Protein AF-A0A1C5D4M7-F1 (afdb_monomer_lite)

Foldseek 3Di:
DFAEFELLQLCVVLVQWDWDADPLATATDPPPGQWAWQFEWQKIFIAGPDPVCVVSSCVSCVPRAFFPDWDACVNCVVVVNPDPPGHRIMTGGPPQYTYALDNDPDPSRHDPCLLAPDVPRRSYDDPLNVDFAPVDPCLVVLQVVQVVCVVVVHDHDNRGRDPDSRVDDDGDDDDDPDPVRDDDDDDPDPCLDDDDDDPVCVVVSVCVVVVND

Radius of gyration: 21.23 Å; chains: 1; bounding box: 59×31×52 Å

Sequence (213 aa):
MNRPVDINRALRRAGLLEVHTQDGMEYLDPMASRAFAVADHQLAHIYVRRPEDLEATRDALADLPGIEQLLDDEGKKEHHLDHPRSGELVAVAEKDAWFTYYYWLDDARAPDFAQLVEIHRKPGYDPVELFMDPEDPYVRVKAVSAVARKKLGMRYRMAVVPLDPSPIRGSHGRLPESDDEGPLILCSTPHAFTDRVRATEVKSLLLQLAGLH

pLDDT: mean 94.78, std 4.13, range [64.5, 98.81]

Secondary structure (DSSP, 8-state):
--EEE-HHHHHHHTT-S-EEEETTEEEE-TTT-SEEEEEETTEEEEEESSGGGHHHHHHHHHT-TTEEEEE-HHHHHHTT---TTS-SEEEEE-TTEEE-----SSGGG--GGGGS--TTTSSB--GGGGS--TT-TTHHHHHHHHHHHHHTT-------S-S--TT------SPPSSGGGS-----SSTTS-SSPPPGGGHHHHHHHHTT--

Structure (mmCIF, N/CA/C/O backbone):
data_AF-A0A1C5D4M7-F1
#
_entry.id   AF-A0A1C5D4M7-F1
#
loop_
_atom_site.group_PDB
_atom_site.id
_atom_site.type_symbol
_atom_site.label_atom_id
_atom_site.label_alt_id
_atom_site.label_comp_id
_atom_site.label_asym_id
_atom_site.label_entity_id
_atom_site.label_seq_id
_atom_site.pdbx_PDB_ins_code
_atom_site.Cartn_x
_atom_site.Cartn_y
_atom_site.Cartn_z
_atom_site.occupancy
_atom_site.B_iso_or_equiv
_atom_site.auth_seq_id
_atom_site.auth_comp_id
_atom_site.auth_asym_id
_atom_site.auth_atom_id
_atom_site.pdbx_PDB_model_num
ATOM 1 N N . MET A 1 1 ? 0.819 -15.077 -6.558 1.00 71.69 1 MET A N 1
ATOM 2 C CA . MET A 1 1 ? 0.619 -13.879 -5.730 1.00 71.69 1 MET A CA 1
ATOM 3 C C . MET A 1 1 ? -0.869 -13.641 -5.545 1.00 71.69 1 MET A C 1
ATOM 5 O O . MET A 1 1 ? -1.556 -13.381 -6.526 1.00 71.69 1 MET A O 1
ATOM 9 N N . ASN A 1 2 ? -1.382 -13.876 -4.342 1.00 83.62 2 ASN A N 1
ATOM 10 C CA . ASN A 1 2 ? -2.826 -13.935 -4.060 1.00 83.62 2 ASN A CA 1
ATOM 11 C C . ASN A 1 2 ? -3.163 -13.717 -2.573 1.00 83.62 2 ASN A C 1
ATOM 13 O O . ASN A 1 2 ? -4.278 -14.031 -2.164 1.00 83.62 2 ASN A O 1
ATOM 17 N N . ARG A 1 3 ? -2.216 -13.224 -1.762 1.00 94.19 3 ARG A N 1
ATOM 18 C CA . ARG A 1 3 ? -2.401 -13.007 -0.322 1.00 94.19 3 ARG A CA 1
ATOM 19 C C . ARG A 1 3 ? -2.461 -11.504 -0.011 1.00 94.19 3 ARG A C 1
ATOM 21 O O . ARG A 1 3 ? -1.411 -10.891 0.163 1.00 94.19 3 ARG A O 1
ATOM 28 N N . PRO A 1 4 ? -3.654 -10.886 0.000 1.00 96.00 4 PRO A N 1
ATOM 29 C CA . PRO A 1 4 ? -3.813 -9.517 0.481 1.00 96.00 4 PRO A CA 1
ATOM 30 C C . PRO A 1 4 ? -3.594 -9.462 2.001 1.00 96.00 4 PRO A C 1
ATOM 32 O O . PRO A 1 4 ? -4.026 -10.357 2.730 1.00 96.00 4 PRO A O 1
ATOM 35 N N . VAL A 1 5 ? -2.929 -8.412 2.471 1.00 97.44 5 VAL A N 1
ATOM 36 C CA . VAL A 1 5 ? -2.585 -8.183 3.877 1.00 97.44 5 VAL A CA 1
ATOM 37 C C . VAL A 1 5 ? -3.063 -6.790 4.281 1.00 97.44 5 VAL A C 1
ATOM 39 O O . VAL A 1 5 ? -2.646 -5.779 3.719 1.00 97.44 5 VAL A O 1
ATOM 42 N N . ASP A 1 6 ? -3.938 -6.729 5.280 1.00 97.38 6 ASP A N 1
ATOM 43 C CA . ASP A 1 6 ? -4.591 -5.487 5.697 1.00 97.38 6 ASP A CA 1
ATOM 44 C C . ASP A 1 6 ? -3.845 -4.827 6.878 1.00 97.38 6 ASP A C 1
ATOM 46 O O . ASP A 1 6 ? -4.300 -4.900 8.026 1.00 97.38 6 ASP A O 1
ATOM 50 N N . ILE A 1 7 ? -2.707 -4.164 6.619 1.00 98.56 7 ILE A N 1
ATOM 51 C CA . ILE A 1 7 ? -1.897 -3.502 7.671 1.00 98.56 7 ILE A CA 1
ATOM 52 C C . ILE A 1 7 ? -2.748 -2.518 8.480 1.00 98.56 7 ILE A C 1
ATOM 54 O O . ILE A 1 7 ? -2.764 -2.551 9.710 1.00 98.56 7 ILE A O 1
ATOM 58 N N . ASN A 1 8 ? -3.511 -1.665 7.797 1.00 98.62 8 ASN A N 1
ATOM 59 C CA . ASN A 1 8 ? -4.340 -0.666 8.461 1.00 98.62 8 ASN A CA 1
ATOM 60 C C . ASN A 1 8 ? -5.459 -1.291 9.311 1.00 98.62 8 ASN A C 1
ATOM 62 O O . ASN A 1 8 ? -5.778 -0.763 10.376 1.00 98.62 8 ASN A O 1
ATOM 66 N N . ARG A 1 9 ? -6.025 -2.443 8.918 1.00 98.50 9 ARG A N 1
ATOM 67 C CA . ARG A 1 9 ? -6.977 -3.171 9.778 1.00 98.50 9 ARG A CA 1
ATOM 68 C C . ARG A 1 9 ? -6.292 -3.762 11.010 1.00 98.50 9 ARG A C 1
ATOM 70 O O . ARG A 1 9 ? -6.910 -3.771 12.073 1.00 98.50 9 ARG A O 1
ATOM 77 N N . ALA A 1 10 ? -5.049 -4.237 10.901 1.00 98.69 10 ALA A N 1
ATOM 78 C CA . ALA A 1 10 ? -4.275 -4.712 12.052 1.00 98.69 10 ALA A CA 1
ATOM 79 C C . ALA A 1 10 ? -4.003 -3.572 13.050 1.00 98.69 10 ALA A C 1
ATOM 81 O O . ALA A 1 10 ? -4.387 -3.677 14.216 1.00 98.69 10 ALA A O 1
ATOM 82 N N . LEU A 1 11 ? -3.484 -2.436 12.570 1.00 98.81 11 LEU A N 1
ATOM 83 C CA . LEU A 1 11 ? -3.266 -1.230 13.384 1.00 98.81 11 LEU A CA 1
ATOM 84 C C . LEU A 1 11 ? -4.561 -0.727 14.029 1.00 98.81 11 LEU A C 1
ATOM 86 O O . LEU A 1 11 ? -4.575 -0.307 15.187 1.00 98.81 11 LEU A O 1
ATOM 90 N N . ARG A 1 12 ? -5.680 -0.810 13.307 1.00 98.50 12 ARG A N 1
ATOM 91 C CA . ARG A 1 12 ? -6.986 -0.432 13.841 1.00 98.50 12 ARG A CA 1
ATOM 92 C C . ARG A 1 12 ? -7.465 -1.363 14.949 1.00 98.50 12 ARG A C 1
ATOM 94 O O . ARG A 1 12 ? -7.949 -0.886 15.971 1.00 98.50 12 ARG A O 1
ATOM 101 N N . ARG A 1 13 ? -7.330 -2.681 14.778 1.00 98.56 13 ARG A N 1
ATOM 102 C CA . ARG A 1 13 ? -7.678 -3.659 15.827 1.00 98.56 13 ARG A CA 1
ATOM 103 C C . ARG A 1 13 ? -6.823 -3.473 17.084 1.00 98.56 13 ARG A C 1
ATOM 105 O O . ARG A 1 13 ? -7.325 -3.707 18.177 1.00 98.56 13 ARG A O 1
ATOM 112 N N . ALA A 1 14 ? -5.587 -3.000 16.933 1.00 98.31 14 ALA A N 1
ATOM 113 C CA . ALA A 1 14 ? -4.696 -2.642 18.037 1.00 98.31 14 ALA A CA 1
ATOM 114 C C . ALA A 1 14 ? -4.997 -1.267 18.680 1.00 98.31 14 ALA A C 1
ATOM 116 O O . ALA A 1 14 ? -4.329 -0.879 19.636 1.00 98.31 14 ALA A O 1
ATOM 117 N N . GLY A 1 15 ? -5.980 -0.506 18.176 1.00 98.38 15 GLY A N 1
ATOM 118 C CA . GLY A 1 15 ? -6.307 0.831 18.690 1.00 98.38 15 GLY A CA 1
ATOM 119 C C . GLY A 1 15 ? -5.229 1.884 18.398 1.00 98.38 15 GLY A C 1
ATOM 120 O O . GLY A 1 15 ? -5.017 2.803 19.194 1.00 98.38 15 GLY A O 1
ATOM 121 N N . LEU A 1 16 ? -4.481 1.714 17.304 1.00 98.75 16 LEU A N 1
ATOM 122 C CA . LEU A 1 16 ? -3.467 2.666 16.838 1.00 98.75 16 LEU A CA 1
ATOM 123 C C . LEU A 1 16 ? -3.989 3.544 15.697 1.00 98.75 16 LEU A C 1
ATOM 125 O O . LEU A 1 16 ? -3.636 4.721 15.632 1.00 98.75 16 LEU A O 1
ATOM 129 N N . LEU A 1 17 ? -4.831 2.985 14.825 1.00 98.75 17 LEU A N 1
ATOM 130 C CA . LEU A 1 17 ? -5.468 3.705 13.724 1.00 98.75 17 LEU A CA 1
ATOM 131 C C . LEU A 1 17 ? -6.881 4.130 14.114 1.00 98.75 17 LEU A C 1
ATOM 133 O O . LEU A 1 17 ? -7.694 3.302 14.528 1.00 98.75 17 LEU A O 1
ATOM 137 N N . GLU A 1 18 ? -7.181 5.405 13.892 1.00 98.50 18 GLU A N 1
ATOM 138 C CA . GLU A 1 18 ? -8.479 6.010 14.168 1.00 98.50 18 GLU A CA 1
ATOM 139 C C . GLU A 1 18 ? -9.272 6.281 12.889 1.00 98.50 18 GLU A C 1
ATOM 141 O O . GLU A 1 18 ? -8.733 6.652 11.841 1.00 98.50 18 GLU A O 1
ATOM 146 N N . VAL A 1 19 ? -10.589 6.123 12.996 1.00 98.25 19 VAL A N 1
ATOM 147 C CA . VAL A 1 19 ? -11.540 6.493 11.946 1.00 98.25 19 VAL A CA 1
ATOM 148 C C . VAL A 1 19 ? -12.650 7.342 12.545 1.00 98.25 19 VAL A C 1
ATOM 150 O O . VAL A 1 19 ? -13.115 7.080 13.654 1.00 98.25 19 VAL A O 1
ATOM 153 N N . HIS A 1 20 ? -13.144 8.314 11.788 1.00 97.06 20 HIS A N 1
ATOM 154 C CA . HIS A 1 20 ? -14.405 8.975 12.108 1.00 97.06 20 HIS A CA 1
ATOM 155 C C . HIS A 1 20 ? -15.528 8.395 11.247 1.00 97.06 20 HIS A C 1
ATOM 157 O O . HIS A 1 20 ? -15.297 7.877 10.156 1.00 97.06 20 HIS A O 1
ATOM 163 N N . THR A 1 21 ? -16.760 8.447 11.755 1.00 97.56 21 THR A N 1
ATOM 164 C CA . THR A 1 21 ? -17.933 7.930 11.039 1.00 97.56 21 THR A CA 1
ATOM 165 C C . THR A 1 21 ? -18.781 9.075 10.507 1.00 97.56 21 THR A C 1
ATOM 167 O O . THR A 1 21 ? -19.163 9.967 11.264 1.00 97.56 21 THR A O 1
ATOM 170 N N . GLN A 1 22 ? -19.120 9.020 9.223 1.00 96.50 22 GLN A N 1
ATOM 171 C CA . GLN A 1 22 ? -20.028 9.957 8.572 1.00 96.50 22 GLN A CA 1
ATOM 172 C C . GLN A 1 22 ? -20.991 9.181 7.673 1.00 96.50 22 GLN A C 1
ATOM 174 O O . GLN A 1 22 ? -20.560 8.428 6.809 1.00 96.50 22 GLN A O 1
ATOM 179 N N . ASP A 1 23 ? -22.297 9.368 7.887 1.00 95.56 23 ASP A N 1
ATOM 180 C CA . ASP A 1 23 ? -23.355 8.677 7.128 1.00 95.56 23 ASP A CA 1
ATOM 181 C C . ASP A 1 23 ? -23.175 7.141 7.095 1.00 95.56 23 ASP A C 1
ATOM 183 O O . ASP A 1 23 ? -23.311 6.486 6.069 1.00 95.56 23 ASP A O 1
ATOM 187 N N . GLY A 1 24 ? -22.774 6.564 8.235 1.00 96.19 24 GLY A N 1
ATOM 188 C CA . GLY A 1 24 ? -22.499 5.127 8.386 1.00 96.19 24 GLY A CA 1
ATOM 189 C C . GLY A 1 24 ? -21.143 4.655 7.842 1.00 96.19 24 GLY A C 1
ATOM 190 O O . GLY A 1 24 ? -20.665 3.600 8.264 1.00 96.19 24 GLY A O 1
ATOM 191 N N . MET A 1 25 ? -20.489 5.448 6.991 1.00 97.88 25 MET A N 1
ATOM 192 C CA . MET A 1 25 ? -19.175 5.152 6.419 1.00 97.88 25 MET A CA 1
ATOM 193 C C . MET A 1 25 ? -18.046 5.572 7.359 1.00 97.88 25 MET A C 1
ATOM 195 O O . MET A 1 25 ? -18.162 6.548 8.102 1.00 97.88 25 MET A O 1
ATOM 199 N N . GLU A 1 26 ? -16.939 4.845 7.312 1.00 98.12 26 GLU A N 1
ATOM 200 C CA . GLU A 1 26 ? -15.742 5.101 8.107 1.00 98.12 26 GLU A CA 1
ATOM 201 C C . GLU A 1 26 ? -14.673 5.768 7.257 1.00 98.12 26 GLU A C 1
ATOM 203 O O . GLU A 1 26 ? -14.341 5.269 6.190 1.00 98.12 26 GLU A O 1
ATOM 208 N N . TYR A 1 27 ? -14.096 6.857 7.755 1.00 97.81 27 TYR A N 1
ATOM 209 C CA . TYR A 1 27 ? -13.039 7.611 7.092 1.00 97.81 27 TYR A CA 1
ATOM 210 C C . TYR A 1 27 ? -11.808 7.662 7.993 1.00 97.81 27 TYR A C 1
ATOM 212 O O . TYR A 1 27 ? -11.920 8.003 9.172 1.00 97.81 27 TYR A O 1
ATOM 220 N N . LEU A 1 28 ? -10.638 7.329 7.439 1.00 97.69 28 LEU A N 1
ATOM 221 C CA . LEU A 1 28 ? -9.356 7.427 8.141 1.00 97.69 28 LEU A CA 1
ATOM 222 C C . LEU A 1 28 ? -9.168 8.845 8.692 1.00 97.69 28 LEU A C 1
ATOM 224 O O . LEU A 1 28 ? -9.352 9.822 7.964 1.00 97.69 28 LEU A O 1
ATOM 228 N N . ASP A 1 29 ? -8.767 8.947 9.958 1.00 97.50 29 ASP A N 1
ATOM 229 C CA . ASP A 1 29 ? -8.331 10.198 10.573 1.00 97.50 29 ASP A CA 1
ATOM 230 C C . ASP A 1 29 ? -6.824 10.123 10.873 1.00 97.50 29 ASP A C 1
ATOM 232 O O . ASP A 1 29 ? -6.422 9.624 11.930 1.00 97.50 29 ASP A O 1
ATOM 236 N N . PRO A 1 30 ? -5.960 10.613 9.961 1.00 95.50 30 PRO A N 1
ATOM 237 C CA . PRO A 1 30 ? -4.514 10.593 10.171 1.00 95.50 30 PRO A CA 1
ATOM 238 C C . PRO A 1 30 ? -4.067 11.421 11.381 1.00 95.50 30 PRO A C 1
ATOM 240 O O . PRO A 1 30 ? -3.025 11.141 11.963 1.00 95.50 30 PRO A O 1
ATOM 243 N N . MET A 1 31 ? -4.836 12.447 11.764 1.00 94.25 31 MET A N 1
ATOM 244 C CA . MET A 1 31 ? -4.466 13.367 12.843 1.00 94.25 31 MET A CA 1
ATOM 245 C C . MET A 1 31 ? -4.803 12.801 14.222 1.00 94.25 31 MET A C 1
ATOM 247 O O . MET A 1 31 ? -4.103 13.094 15.198 1.00 94.25 31 MET A O 1
ATOM 251 N N . ALA A 1 32 ? -5.875 12.014 14.313 1.00 97.38 32 ALA A N 1
ATOM 252 C CA . ALA A 1 32 ? -6.240 11.279 15.518 1.00 97.38 32 ALA A CA 1
ATOM 253 C C . ALA A 1 32 ? -5.453 9.967 15.661 1.00 97.38 32 ALA A C 1
ATOM 255 O O . ALA A 1 32 ? -5.159 9.565 16.786 1.00 97.38 32 ALA A O 1
ATOM 256 N N . SER A 1 33 ? -5.065 9.341 14.545 1.00 98.62 33 SER A N 1
ATOM 257 C CA . SER A 1 33 ? -4.304 8.088 14.545 1.00 98.62 33 SER A CA 1
ATOM 258 C C . SER A 1 33 ? -2.940 8.242 15.226 1.00 98.62 33 SER A C 1
ATOM 260 O O . SER A 1 33 ? -2.201 9.203 14.997 1.00 98.62 33 SER A O 1
ATOM 262 N N . ARG A 1 34 ? -2.591 7.257 16.056 1.00 98.62 34 ARG A N 1
ATOM 263 C CA . ARG A 1 34 ? -1.241 7.087 16.613 1.00 98.62 34 ARG A CA 1
ATOM 264 C C . ARG A 1 34 ? -0.310 6.439 15.600 1.00 98.62 34 ARG A C 1
ATOM 266 O O . ARG A 1 34 ? 0.842 6.849 15.504 1.00 98.62 34 ARG A O 1
ATOM 273 N N . ALA A 1 35 ? -0.829 5.503 14.805 1.00 98.69 35 ALA A N 1
ATOM 274 C CA . ALA A 1 35 ? -0.140 4.974 13.639 1.00 98.69 35 ALA A CA 1
ATOM 275 C C . ALA A 1 35 ? -1.111 4.626 12.503 1.00 98.69 35 ALA A C 1
ATOM 277 O O . ALA A 1 35 ? -2.236 4.188 12.747 1.00 98.69 35 ALA A O 1
ATOM 278 N N . PHE A 1 36 ? -0.668 4.796 11.260 1.00 98.75 36 PHE A N 1
ATOM 279 C CA . PHE A 1 36 ? -1.368 4.330 10.060 1.00 98.75 36 PHE A CA 1
ATOM 280 C C . PHE A 1 36 ? -0.362 4.045 8.941 1.00 98.75 36 PHE A C 1
ATOM 282 O O . PHE A 1 36 ? 0.759 4.550 8.950 1.00 98.75 36 PHE A O 1
ATOM 289 N N . ALA A 1 37 ? -0.766 3.249 7.960 1.00 98.50 37 ALA A N 1
ATOM 290 C CA . ALA A 1 37 ? 0.053 2.875 6.822 1.00 98.50 37 ALA A CA 1
ATOM 291 C C . ALA A 1 37 ? -0.461 3.492 5.517 1.00 98.50 37 ALA A C 1
ATOM 293 O O . ALA A 1 37 ? -1.669 3.546 5.265 1.00 98.50 37 ALA A O 1
ATOM 294 N N . VAL A 1 38 ? 0.483 3.906 4.674 1.00 98.06 38 VAL A N 1
ATOM 295 C CA . VAL A 1 38 ? 0.271 4.177 3.252 1.00 98.06 38 VAL A CA 1
ATOM 296 C C . VAL A 1 38 ? 0.829 2.991 2.474 1.00 98.06 38 VAL A C 1
ATOM 298 O O . VAL A 1 38 ? 2.040 2.769 2.482 1.00 98.06 38 VAL A O 1
ATOM 301 N N . ALA A 1 39 ? -0.057 2.209 1.858 1.00 96.62 39 ALA A N 1
ATOM 302 C CA . ALA A 1 39 ? 0.279 0.926 1.239 1.00 96.62 39 ALA A CA 1
ATOM 303 C C . ALA A 1 39 ? 0.365 1.032 -0.288 1.00 96.62 39 ALA A C 1
ATOM 305 O O . ALA A 1 39 ? -0.577 1.474 -0.937 1.00 96.62 39 ALA A O 1
ATOM 306 N N . ASP A 1 40 ? 1.471 0.593 -0.873 1.00 94.94 40 ASP A N 1
ATOM 307 C CA . ASP A 1 40 ? 1.648 0.496 -2.319 1.00 94.94 40 ASP A CA 1
ATOM 308 C C . ASP A 1 40 ? 2.207 -0.887 -2.659 1.00 94.94 40 ASP A C 1
ATOM 310 O O . ASP A 1 40 ? 3.408 -1.158 -2.563 1.00 94.94 40 ASP A O 1
ATOM 314 N N . HIS A 1 41 ? 1.299 -1.798 -3.014 1.00 94.75 41 HIS A N 1
ATOM 315 C CA . HIS A 1 41 ? 1.642 -3.167 -3.370 1.00 94.75 41 HIS A CA 1
ATOM 316 C C . HIS A 1 41 ? 2.451 -3.895 -2.283 1.00 94.75 41 HIS A C 1
ATOM 318 O O . HIS A 1 41 ? 1.900 -4.228 -1.240 1.00 94.75 41 HIS A O 1
ATOM 324 N N . GLN A 1 42 ? 3.721 -4.235 -2.520 1.00 96.38 42 GLN A N 1
ATOM 325 C CA . GLN A 1 42 ? 4.545 -5.000 -1.574 1.00 96.38 42 GLN A CA 1
ATOM 326 C C . GLN A 1 42 ? 5.334 -4.123 -0.602 1.00 96.38 42 GLN A C 1
ATOM 328 O O . GLN A 1 42 ? 6.143 -4.650 0.162 1.00 96.38 42 GLN A O 1
ATOM 333 N N . LEU A 1 43 ? 5.113 -2.809 -0.626 1.00 97.06 43 LEU A N 1
ATOM 334 C CA . LEU A 1 43 ? 5.708 -1.860 0.303 1.00 97.06 43 LEU A CA 1
ATOM 335 C C . LEU A 1 43 ? 4.618 -1.068 1.016 1.00 97.06 43 LEU A C 1
ATOM 337 O O . LEU A 1 43 ? 3.615 -0.681 0.422 1.00 97.06 43 LEU A O 1
ATOM 341 N N . ALA A 1 44 ? 4.818 -0.794 2.300 1.00 98.12 44 ALA A N 1
ATOM 342 C CA . ALA A 1 44 ? 3.973 0.141 3.026 1.00 98.12 44 ALA A CA 1
ATOM 343 C C . ALA A 1 44 ? 4.813 1.017 3.947 1.00 98.12 44 ALA A C 1
ATOM 345 O O . ALA A 1 44 ? 5.607 0.518 4.742 1.00 98.12 44 ALA A O 1
ATOM 346 N N . HIS A 1 45 ? 4.608 2.328 3.864 1.00 98.31 45 HIS A N 1
ATOM 347 C CA . HIS A 1 45 ? 5.164 3.272 4.824 1.00 98.31 45 HIS A CA 1
ATOM 348 C C . HIS A 1 45 ? 4.213 3.373 6.013 1.00 98.31 45 HIS A C 1
ATOM 350 O O . HIS A 1 45 ? 3.060 3.765 5.836 1.00 98.31 45 HIS A O 1
ATOM 356 N N . ILE A 1 46 ? 4.684 3.031 7.211 1.00 98.69 46 ILE A N 1
ATOM 357 C CA . ILE A 1 46 ? 3.915 3.163 8.448 1.00 98.69 46 ILE A CA 1
ATOM 358 C C . ILE A 1 46 ? 4.358 4.437 9.148 1.00 98.69 46 ILE A C 1
ATOM 360 O O . ILE A 1 46 ? 5.496 4.544 9.606 1.00 98.69 46 ILE A O 1
ATOM 364 N N . TYR A 1 47 ? 3.439 5.393 9.218 1.00 98.44 47 TYR A N 1
ATOM 365 C CA . TYR A 1 47 ? 3.625 6.637 9.942 1.00 98.44 47 TYR A CA 1
ATOM 366 C C . TYR A 1 47 ? 3.185 6.443 11.385 1.00 98.44 47 TYR A C 1
ATOM 368 O O . TYR A 1 47 ? 2.058 6.016 11.639 1.00 98.44 47 TYR A O 1
ATOM 376 N N . VAL A 1 48 ? 4.067 6.779 12.316 1.00 98.44 48 VAL A N 1
ATOM 377 C CA . VAL A 1 48 ? 3.858 6.728 13.757 1.00 98.44 48 VAL A CA 1
ATOM 378 C C . VAL A 1 48 ? 4.000 8.143 14.288 1.00 98.44 48 VAL A C 1
ATOM 380 O O . VAL A 1 48 ? 5.043 8.782 14.180 1.00 98.44 48 VAL A O 1
ATOM 383 N N . ARG A 1 49 ? 2.924 8.658 14.876 1.00 97.50 49 ARG A N 1
ATOM 384 C CA . ARG A 1 49 ? 2.816 10.067 15.252 1.00 97.50 49 ARG A CA 1
ATOM 385 C C . ARG A 1 49 ? 3.841 10.480 16.305 1.00 97.50 49 ARG A C 1
ATOM 387 O O . ARG A 1 49 ? 4.271 11.635 16.310 1.00 97.50 49 ARG A O 1
ATOM 394 N N . ARG A 1 50 ? 4.142 9.589 17.250 1.00 97.62 50 ARG A N 1
ATOM 395 C CA . ARG A 1 50 ? 5.031 9.875 18.375 1.00 97.62 50 ARG A CA 1
ATOM 396 C C . ARG A 1 50 ? 5.970 8.701 18.654 1.00 97.62 50 ARG A C 1
ATOM 398 O O . ARG A 1 50 ? 5.525 7.559 18.557 1.00 97.62 50 ARG A O 1
ATOM 405 N N . PRO A 1 51 ? 7.230 8.954 19.051 1.00 96.94 51 PRO A N 1
ATOM 406 C CA . PRO A 1 51 ? 8.198 7.887 19.297 1.00 96.94 51 PRO A CA 1
ATOM 407 C C . PRO A 1 51 ? 7.740 6.853 20.333 1.00 96.94 51 PRO A C 1
ATOM 409 O O . PRO A 1 51 ? 8.074 5.680 20.201 1.00 96.94 51 PRO A O 1
ATOM 412 N N . GLU A 1 52 ? 6.949 7.253 21.334 1.00 97.81 52 GLU A N 1
ATOM 413 C CA . GLU A 1 52 ? 6.424 6.336 22.354 1.00 97.81 52 GLU A CA 1
ATOM 414 C C . GLU A 1 52 ? 5.451 5.271 21.813 1.00 97.81 52 GLU A C 1
ATOM 416 O O . GLU A 1 52 ? 5.270 4.240 22.454 1.00 97.81 52 GLU A O 1
ATOM 421 N N . ASP A 1 53 ? 4.850 5.481 20.637 1.00 98.38 53 ASP A N 1
ATOM 422 C CA . ASP A 1 53 ? 3.927 4.525 20.012 1.00 98.38 53 ASP A CA 1
ATOM 423 C C . ASP A 1 53 ? 4.648 3.528 19.077 1.00 98.38 53 ASP A C 1
ATOM 425 O O 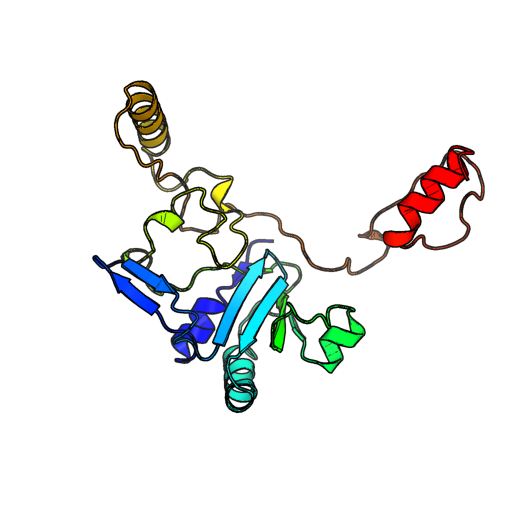. ASP A 1 53 ? 4.009 2.634 18.514 1.00 98.38 53 ASP A O 1
ATOM 429 N N . LEU A 1 54 ? 5.973 3.650 18.898 1.00 98.12 54 LEU A N 1
ATOM 430 C CA . LEU A 1 54 ? 6.742 2.802 17.976 1.00 98.12 54 LEU A CA 1
ATOM 431 C C . LEU A 1 54 ? 6.732 1.329 18.377 1.00 98.12 54 LEU A C 1
ATOM 433 O O . LEU A 1 54 ? 6.535 0.473 17.519 1.00 98.12 54 LEU A O 1
ATOM 437 N N . GLU A 1 55 ? 6.943 1.037 19.659 1.00 98.06 55 GLU A N 1
ATOM 438 C CA . GLU A 1 55 ? 6.973 -0.337 20.172 1.00 98.06 55 GLU A CA 1
ATOM 439 C C . GLU A 1 55 ? 5.607 -1.007 19.987 1.00 98.06 55 GLU A C 1
ATOM 441 O O . GLU A 1 55 ? 5.509 -2.027 19.313 1.00 98.06 55 GLU A O 1
ATOM 446 N N . ALA A 1 56 ? 4.529 -0.342 20.420 1.00 98.44 56 ALA A N 1
ATOM 447 C CA . ALA A 1 56 ? 3.164 -0.831 20.223 1.00 98.44 56 ALA A CA 1
ATOM 448 C C . ALA A 1 56 ? 2.812 -1.039 18.737 1.00 98.44 56 ALA A C 1
ATOM 450 O O . ALA A 1 56 ? 2.085 -1.971 18.393 1.00 98.44 56 ALA A O 1
ATOM 451 N N . THR A 1 57 ? 3.326 -0.183 17.848 1.00 98.62 57 THR A N 1
ATOM 452 C CA . THR A 1 57 ? 3.132 -0.326 16.397 1.00 98.62 57 THR A CA 1
ATOM 453 C C . THR A 1 57 ? 3.870 -1.540 15.844 1.00 98.62 57 THR A C 1
ATOM 455 O O . THR A 1 57 ? 3.300 -2.267 15.033 1.00 98.62 57 THR A O 1
ATOM 458 N N . ARG A 1 58 ? 5.111 -1.788 16.278 1.00 98.12 58 ARG A N 1
ATOM 459 C CA . ARG A 1 58 ? 5.853 -2.995 15.885 1.00 98.12 58 ARG A CA 1
ATOM 460 C C . ARG A 1 58 ? 5.154 -4.246 16.383 1.00 98.12 58 ARG A C 1
ATOM 462 O O . ARG A 1 58 ? 4.928 -5.142 15.582 1.00 98.12 58 ARG A O 1
ATOM 469 N N . ASP A 1 59 ? 4.747 -4.272 17.646 1.00 98.06 59 ASP A N 1
ATOM 470 C CA . ASP A 1 59 ? 4.075 -5.427 18.246 1.00 98.06 59 ASP A CA 1
ATOM 471 C C . ASP A 1 59 ? 2.765 -5.763 17.522 1.00 98.06 59 ASP A C 1
ATOM 473 O O . ASP A 1 59 ? 2.479 -6.927 17.253 1.00 98.06 59 ASP A O 1
ATOM 477 N N . ALA A 1 60 ? 1.992 -4.746 17.124 1.00 98.38 60 ALA A N 1
ATOM 478 C CA . ALA A 1 60 ? 0.761 -4.936 16.358 1.00 98.38 60 ALA A CA 1
ATOM 479 C C . ALA A 1 60 ? 0.984 -5.548 14.960 1.00 98.38 60 ALA A C 1
ATOM 481 O O . ALA A 1 60 ? 0.034 -6.063 14.364 1.00 98.38 60 ALA A O 1
ATOM 482 N N . LEU A 1 61 ? 2.204 -5.459 14.421 1.00 98.44 61 LEU A N 1
ATOM 483 C CA . LEU A 1 61 ? 2.561 -5.908 13.074 1.00 98.44 61 LEU A CA 1
ATOM 484 C C . LEU A 1 61 ? 3.511 -7.112 13.054 1.00 98.44 61 LEU A C 1
ATOM 486 O O . LEU A 1 61 ? 3.592 -7.770 12.022 1.00 98.44 61 LEU A O 1
ATOM 490 N N . ALA A 1 62 ? 4.201 -7.412 14.158 1.00 93.62 62 ALA A N 1
ATOM 491 C CA . ALA A 1 62 ? 5.255 -8.425 14.230 1.00 93.62 62 ALA A CA 1
ATOM 492 C C . ALA A 1 62 ? 4.771 -9.817 13.800 1.00 93.62 62 ALA A C 1
ATOM 494 O O . ALA A 1 62 ? 5.464 -10.506 13.057 1.00 93.62 62 ALA A O 1
ATOM 495 N N . ASP A 1 63 ? 3.557 -10.187 14.212 1.00 91.81 63 ASP A N 1
ATOM 496 C CA . ASP A 1 63 ? 2.954 -11.488 13.908 1.00 91.81 63 ASP A CA 1
ATOM 497 C C . ASP A 1 63 ? 1.942 -11.431 12.752 1.00 91.81 6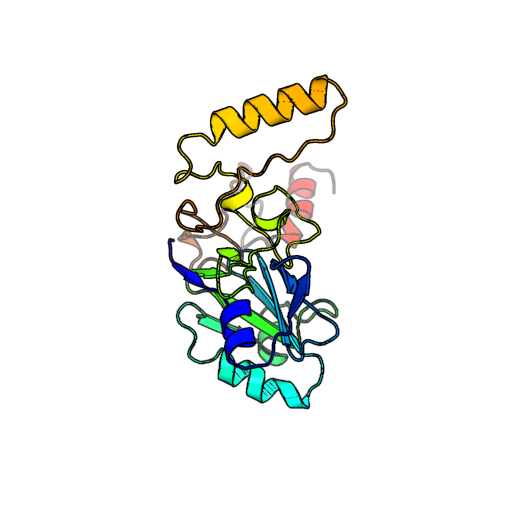3 ASP A C 1
ATOM 499 O O . ASP A 1 63 ? 1.193 -12.388 12.542 1.00 91.81 63 ASP A O 1
ATOM 503 N N . LEU A 1 64 ? 1.859 -10.318 12.007 1.00 97.94 64 LEU A N 1
ATOM 504 C CA . LEU A 1 64 ? 0.909 -10.192 10.901 1.00 97.94 64 LEU A CA 1
ATOM 505 C C . LEU A 1 64 ? 1.396 -11.016 9.694 1.00 97.94 64 LEU A C 1
ATOM 507 O O . LEU A 1 64 ? 2.368 -10.622 9.044 1.00 97.94 64 LEU A O 1
ATOM 511 N N . PRO A 1 65 ? 0.724 -12.129 9.327 1.00 97.44 65 PRO A N 1
ATOM 512 C CA . PRO A 1 65 ? 1.217 -13.001 8.267 1.00 97.44 65 PRO A CA 1
ATOM 513 C C . PRO A 1 65 ? 1.254 -12.281 6.918 1.00 97.44 65 PRO A C 1
ATOM 515 O O . PRO A 1 65 ? 0.285 -11.617 6.541 1.00 97.44 65 PRO A O 1
ATOM 518 N N . GLY A 1 66 ? 2.331 -12.474 6.155 1.00 96.88 66 GLY A N 1
ATOM 519 C CA . GLY A 1 66 ? 2.534 -11.802 4.873 1.00 96.88 66 GLY A CA 1
ATOM 520 C C . GLY A 1 66 ? 3.385 -10.533 4.947 1.00 96.88 66 GLY A C 1
ATOM 521 O O . GLY A 1 66 ? 3.704 -9.994 3.889 1.00 96.88 66 GLY A O 1
ATOM 522 N N . ILE A 1 67 ? 3.789 -10.071 6.138 1.00 97.81 67 ILE A N 1
ATOM 523 C CA . ILE A 1 67 ? 4.923 -9.148 6.295 1.00 97.81 67 ILE A CA 1
ATOM 524 C C . ILE A 1 67 ? 6.197 -9.986 6.409 1.00 97.81 67 ILE A C 1
ATOM 526 O O . ILE A 1 67 ? 6.319 -10.810 7.307 1.00 97.81 67 ILE A O 1
ATOM 530 N N . GLU A 1 68 ? 7.160 -9.755 5.522 1.00 96.19 68 GLU A N 1
ATOM 531 C CA . GLU A 1 68 ? 8.472 -10.402 5.609 1.00 96.19 68 GLU A CA 1
ATOM 532 C C . GLU A 1 68 ? 9.448 -9.591 6.456 1.00 96.19 68 GLU A C 1
ATOM 534 O O . GLU A 1 68 ? 10.216 -10.151 7.233 1.00 96.19 68 GLU A O 1
ATOM 539 N N . GLN A 1 69 ? 9.442 -8.267 6.286 1.00 96.25 69 GLN A N 1
ATOM 540 C CA . GLN A 1 69 ? 10.370 -7.372 6.970 1.00 96.25 69 GLN A CA 1
ATOM 541 C C . GLN A 1 69 ? 9.639 -6.121 7.434 1.00 96.25 69 GLN A C 1
ATOM 543 O O . GLN A 1 69 ? 8.822 -5.559 6.703 1.00 96.25 69 GLN A O 1
ATOM 548 N N . LEU A 1 70 ? 9.974 -5.665 8.638 1.00 97.38 70 LEU A N 1
ATOM 549 C CA . LEU A 1 70 ? 9.545 -4.383 9.178 1.00 97.38 70 LEU A CA 1
ATOM 550 C C . LEU A 1 70 ? 10.796 -3.545 9.442 1.00 97.38 70 LEU A C 1
ATOM 552 O O . LEU A 1 70 ? 11.435 -3.665 10.484 1.00 97.38 70 LEU A O 1
ATOM 556 N N . LEU A 1 71 ? 11.168 -2.745 8.447 1.00 97.19 71 LEU A N 1
ATOM 557 C CA . LEU A 1 71 ? 12.378 -1.935 8.446 1.00 97.19 71 LEU A CA 1
ATOM 558 C C . LEU A 1 71 ? 12.195 -0.715 9.341 1.00 97.19 71 LEU A C 1
ATOM 560 O O . LEU A 1 71 ? 11.236 0.043 9.184 1.00 97.19 71 LEU A O 1
ATOM 564 N N . ASP A 1 72 ? 13.150 -0.490 10.229 1.00 96.50 72 ASP A N 1
ATOM 565 C CA . ASP A 1 72 ? 13.260 0.733 11.012 1.00 96.50 72 ASP A CA 1
ATOM 566 C C . ASP A 1 72 ? 14.371 1.638 10.502 1.00 96.50 72 ASP A C 1
ATOM 568 O O . ASP A 1 72 ? 14.728 1.571 9.334 1.00 96.50 72 ASP A O 1
ATOM 572 N N . ASP A 1 73 ? 14.880 2.551 11.323 1.00 95.81 73 ASP A N 1
ATOM 573 C CA . ASP A 1 73 ? 15.861 3.533 10.871 1.00 95.81 73 ASP A CA 1
ATOM 574 C C . ASP A 1 73 ? 17.154 2.904 10.346 1.00 95.81 73 ASP A C 1
ATOM 576 O O . ASP A 1 73 ? 17.733 3.442 9.402 1.00 95.81 73 ASP A O 1
ATOM 580 N N . GLU A 1 74 ? 17.613 1.782 10.906 1.00 96.81 74 GLU A N 1
ATOM 581 C CA . GLU A 1 74 ? 18.797 1.086 10.390 1.00 96.81 74 GLU A CA 1
ATOM 582 C C . GLU A 1 74 ? 18.449 0.328 9.106 1.00 96.81 74 GLU A C 1
ATOM 584 O O . GLU A 1 74 ? 19.071 0.573 8.069 1.00 96.81 74 GLU A O 1
ATOM 589 N N . GLY A 1 75 ? 17.371 -0.465 9.116 1.00 96.88 75 GLY A N 1
ATOM 590 C CA . GLY A 1 75 ? 16.924 -1.199 7.926 1.00 96.88 75 GLY A CA 1
ATOM 591 C C . GLY A 1 75 ? 16.596 -0.281 6.738 1.00 96.88 75 GLY A C 1
ATOM 592 O O . GLY A 1 75 ? 17.004 -0.530 5.605 1.00 96.88 75 GLY A O 1
ATOM 593 N N . LYS A 1 76 ? 15.927 0.854 6.970 1.00 96.94 76 LYS A N 1
ATOM 594 C CA . LYS A 1 76 ? 15.653 1.855 5.926 1.00 96.94 76 LYS A CA 1
ATOM 595 C C . LYS A 1 76 ? 16.949 2.401 5.325 1.00 96.94 76 LYS A C 1
ATOM 597 O O . LYS A 1 76 ? 16.993 2.609 4.116 1.00 96.94 76 LYS A O 1
ATOM 602 N N . LYS A 1 77 ? 18.004 2.632 6.115 1.00 97.06 77 LYS A N 1
ATOM 603 C CA . LYS A 1 77 ? 19.300 3.111 5.593 1.00 97.06 77 LYS A CA 1
ATOM 604 C C . LYS A 1 77 ? 19.982 2.059 4.732 1.00 97.06 77 LYS A C 1
ATOM 606 O O . LYS A 1 77 ? 20.444 2.395 3.642 1.00 97.06 77 LYS A O 1
ATOM 611 N N . GLU A 1 78 ? 19.997 0.811 5.191 1.00 95.88 78 GLU A N 1
ATOM 612 C CA . GLU A 1 78 ? 20.559 -0.326 4.452 1.00 95.88 78 GLU A CA 1
ATOM 613 C C . GLU A 1 78 ? 19.883 -0.508 3.088 1.00 95.88 78 GLU A C 1
ATOM 615 O O . GLU A 1 78 ? 20.554 -0.755 2.087 1.00 95.88 78 GLU A O 1
ATOM 620 N N . HIS A 1 79 ? 18.569 -0.288 3.025 1.00 93.38 79 HIS A N 1
ATOM 621 C CA . HIS A 1 79 ? 17.779 -0.382 1.798 1.00 93.38 79 HIS A CA 1
ATOM 622 C C . HIS A 1 79 ? 17.664 0.934 1.005 1.00 93.38 79 HIS A C 1
ATOM 624 O O . HIS A 1 79 ? 16.944 0.982 0.008 1.00 93.38 79 HIS A O 1
ATOM 630 N N . HIS A 1 80 ? 18.363 2.002 1.408 1.00 93.44 80 HIS A N 1
ATOM 631 C CA . HIS A 1 80 ? 18.290 3.333 0.782 1.00 93.44 80 HIS A CA 1
ATOM 632 C C . HIS A 1 80 ? 16.877 3.957 0.752 1.00 93.44 80 HIS A C 1
ATOM 634 O O . HIS A 1 80 ? 16.534 4.717 -0.154 1.00 93.44 80 HIS A O 1
ATOM 640 N N . LEU A 1 81 ? 16.068 3.658 1.768 1.00 94.31 81 LEU A N 1
ATOM 641 C CA . LEU A 1 81 ? 14.717 4.176 2.005 1.00 94.31 81 LEU A CA 1
ATOM 642 C C . LEU A 1 81 ? 14.664 5.235 3.120 1.00 94.31 81 LEU A C 1
ATOM 644 O O . LEU A 1 81 ? 13.583 5.738 3.429 1.00 94.31 81 LEU A O 1
ATOM 648 N N . ASP A 1 82 ? 15.798 5.581 3.737 1.00 94.94 82 ASP A N 1
ATOM 649 C CA . ASP A 1 82 ? 15.893 6.641 4.749 1.00 94.94 82 ASP A CA 1
ATOM 650 C C . ASP A 1 82 ? 15.717 8.026 4.104 1.00 94.94 82 ASP A C 1
ATOM 652 O O . ASP A 1 82 ? 16.658 8.659 3.625 1.00 94.94 82 ASP A O 1
ATOM 656 N N . HIS A 1 83 ? 14.463 8.463 4.018 1.00 96.50 83 HIS A N 1
ATOM 657 C CA . HIS A 1 83 ? 14.058 9.720 3.406 1.00 96.50 83 HIS A CA 1
ATOM 658 C C . HIS A 1 83 ? 13.047 10.423 4.321 1.00 96.50 83 HIS A C 1
ATOM 660 O O . HIS A 1 83 ? 12.180 9.749 4.874 1.00 96.50 83 HIS A O 1
ATOM 666 N N . PRO A 1 84 ? 13.023 11.770 4.405 1.00 95.00 84 PRO A N 1
ATOM 667 C CA . PRO A 1 84 ? 12.072 12.511 5.251 1.00 95.00 84 PRO A CA 1
ATOM 668 C C . PRO A 1 84 ? 10.577 12.297 4.953 1.00 95.00 84 PRO A C 1
ATOM 670 O O . PRO A 1 84 ? 9.728 12.866 5.629 1.00 95.00 84 PRO A O 1
ATOM 673 N N . ARG A 1 85 ? 10.245 11.560 3.886 1.00 95.06 85 ARG A N 1
ATOM 674 C CA . ARG A 1 85 ? 8.865 11.187 3.520 1.00 95.06 85 ARG A CA 1
ATOM 675 C C . ARG A 1 85 ? 8.554 9.721 3.795 1.00 95.06 85 ARG A C 1
ATOM 677 O O . ARG A 1 85 ? 7.401 9.332 3.642 1.00 95.06 85 ARG A O 1
ATOM 684 N N . SER A 1 86 ? 9.549 8.926 4.162 1.00 96.81 86 SER A N 1
ATOM 685 C CA . SER A 1 86 ? 9.330 7.558 4.597 1.00 96.81 86 SER A CA 1
ATOM 686 C C . SER A 1 86 ? 8.703 7.573 5.983 1.00 96.81 86 SER A C 1
ATOM 688 O O . SER A 1 86 ? 9.058 8.411 6.806 1.00 96.81 86 SER A O 1
ATOM 690 N N . GLY A 1 87 ? 7.776 6.649 6.229 1.00 97.38 87 GLY A N 1
ATOM 691 C CA . GLY A 1 87 ? 7.265 6.413 7.574 1.00 97.38 87 GLY A CA 1
ATOM 692 C C . GLY A 1 87 ? 8.373 6.018 8.554 1.00 97.38 87 GLY A C 1
ATOM 693 O O . GLY A 1 87 ? 9.480 5.620 8.163 1.00 97.38 87 GLY A O 1
ATOM 694 N N . GLU A 1 88 ? 8.064 6.111 9.842 1.00 98.12 88 GLU A N 1
ATOM 695 C CA . GLU A 1 88 ? 8.937 5.672 10.928 1.00 98.12 88 GLU A CA 1
ATOM 696 C C . GLU A 1 88 ? 9.321 4.197 10.754 1.00 98.12 88 GLU A C 1
ATOM 698 O O . GLU A 1 88 ? 10.479 3.847 10.982 1.00 98.12 88 GLU A O 1
ATOM 703 N N . LEU A 1 89 ? 8.408 3.373 10.224 1.00 98.38 89 LEU A N 1
ATOM 704 C CA . LEU A 1 89 ? 8.687 2.009 9.773 1.00 98.38 89 LEU A CA 1
ATOM 705 C C . LEU A 1 89 ? 8.323 1.834 8.291 1.00 98.38 89 LEU A C 1
ATOM 707 O O . LEU A 1 89 ? 7.438 2.515 7.763 1.00 98.38 89 LEU A O 1
ATOM 711 N N . VAL A 1 90 ? 8.968 0.880 7.623 1.00 98.19 90 VAL A N 1
ATOM 712 C CA . VAL A 1 90 ? 8.583 0.419 6.281 1.00 98.19 90 VAL A CA 1
ATOM 713 C C . VAL A 1 90 ? 8.373 -1.088 6.307 1.00 98.19 90 VAL A C 1
ATOM 715 O O . VAL A 1 90 ? 9.296 -1.837 6.607 1.00 98.19 90 VAL A O 1
ATOM 718 N N . ALA A 1 91 ? 7.165 -1.539 5.977 1.00 98.06 91 ALA A N 1
ATOM 719 C CA . ALA A 1 91 ? 6.883 -2.958 5.812 1.00 98.06 91 ALA A CA 1
ATOM 720 C C . ALA A 1 91 ? 7.180 -3.400 4.378 1.00 98.06 91 ALA A C 1
ATOM 722 O O . ALA A 1 91 ? 6.824 -2.712 3.417 1.00 98.06 91 ALA A O 1
ATOM 723 N N . VAL A 1 92 ? 7.780 -4.580 4.252 1.00 97.19 92 VAL A N 1
ATOM 724 C CA . VAL A 1 92 ? 8.004 -5.290 2.992 1.00 97.19 92 VAL A CA 1
ATOM 725 C C . VAL A 1 92 ? 7.220 -6.599 3.048 1.00 97.19 92 VAL A C 1
ATOM 727 O O . VAL A 1 92 ? 7.384 -7.381 3.985 1.00 97.19 92 VAL A O 1
ATOM 730 N N . ALA A 1 93 ? 6.338 -6.831 2.077 1.00 96.94 93 ALA A N 1
ATOM 731 C CA . ALA A 1 93 ? 5.476 -8.016 2.049 1.00 96.94 93 ALA A CA 1
ATOM 732 C C . ALA A 1 93 ? 6.257 -9.272 1.653 1.00 96.94 93 ALA A C 1
ATOM 734 O O . ALA A 1 93 ? 7.199 -9.151 0.888 1.00 96.94 93 ALA A O 1
ATOM 735 N N . GLU A 1 94 ? 5.849 -10.470 2.067 1.00 95.50 94 GLU A N 1
ATOM 736 C CA . GLU A 1 94 ? 6.368 -11.741 1.524 1.00 95.50 94 GLU A CA 1
ATOM 737 C C . GLU A 1 94 ? 6.205 -11.820 -0.017 1.00 95.50 94 GLU A C 1
ATOM 739 O O . GLU A 1 94 ? 5.353 -11.141 -0.604 1.00 95.50 94 GLU A O 1
ATOM 744 N N . LYS A 1 95 ? 6.989 -12.675 -0.701 1.00 92.19 95 LYS A N 1
ATOM 745 C CA . LYS A 1 95 ? 6.993 -12.810 -2.182 1.00 92.19 95 LYS A CA 1
ATOM 746 C C . LYS A 1 95 ? 5.593 -12.975 -2.795 1.00 92.19 95 LYS A C 1
ATOM 748 O O . LYS A 1 95 ? 5.332 -12.466 -3.884 1.00 92.19 95 LYS A O 1
ATOM 753 N N . ASP A 1 96 ? 4.687 -13.685 -2.126 1.00 92.62 96 ASP A N 1
ATOM 754 C CA . ASP A 1 96 ? 3.334 -13.985 -2.608 1.00 92.62 96 ASP A CA 1
ATOM 755 C C . ASP A 1 96 ? 2.224 -13.112 -1.984 1.00 92.62 96 ASP A C 1
ATOM 757 O O . ASP A 1 96 ? 1.044 -13.294 -2.336 1.00 92.62 96 ASP A O 1
ATOM 761 N N . ALA A 1 97 ? 2.604 -12.140 -1.145 1.00 95.81 97 ALA A N 1
ATOM 762 C CA . ALA A 1 97 ? 1.726 -11.243 -0.401 1.00 95.81 97 ALA A CA 1
ATOM 763 C C . ALA A 1 97 ? 1.849 -9.771 -0.827 1.00 95.81 97 ALA A C 1
ATOM 765 O O . ALA A 1 97 ? 2.874 -9.326 -1.340 1.00 95.81 97 ALA A O 1
ATOM 766 N N . TRP A 1 98 ? 0.785 -8.998 -0.624 1.00 96.50 98 TRP A N 1
ATOM 767 C CA . TRP A 1 98 ? 0.749 -7.556 -0.888 1.00 96.50 98 TRP A CA 1
ATOM 768 C C . TRP A 1 98 ? -0.180 -6.851 0.096 1.00 96.50 98 TRP A C 1
ATOM 770 O O . TRP A 1 98 ? -1.067 -7.475 0.672 1.00 96.50 98 TRP A O 1
ATOM 780 N N . PHE A 1 99 ? 0.007 -5.550 0.274 1.00 97.56 99 PHE A N 1
ATOM 781 C CA . PHE A 1 99 ? -0.710 -4.745 1.247 1.00 97.56 99 PHE A CA 1
ATOM 782 C C . PHE A 1 99 ? -1.895 -4.017 0.622 1.00 97.56 99 PHE A C 1
ATOM 784 O O . PHE A 1 99 ? -1.746 -3.306 -0.371 1.00 97.56 99 PHE A O 1
ATOM 791 N N . THR A 1 100 ? -3.069 -4.155 1.233 1.00 97.12 100 THR A N 1
ATOM 792 C CA . THR A 1 100 ? -4.222 -3.312 0.903 1.00 97.12 100 THR A CA 1
ATOM 793 C C . THR A 1 100 ? -4.143 -2.005 1.692 1.00 97.12 100 THR A C 1
ATOM 795 O O . THR A 1 100 ? -3.531 -1.930 2.762 1.00 97.12 100 THR A O 1
ATOM 798 N N . TYR A 1 101 ? -4.818 -0.962 1.210 1.00 96.38 101 TYR A N 1
ATOM 799 C CA . TYR A 1 101 ? -4.957 0.280 1.977 1.00 96.38 101 TYR A CA 1
ATOM 800 C C . TYR A 1 101 ? -6.091 0.213 3.023 1.00 96.38 101 TYR A C 1
ATOM 802 O O . TYR A 1 101 ? -6.269 1.156 3.803 1.00 96.38 101 TYR A O 1
ATOM 810 N N . TYR A 1 102 ? -6.887 -0.864 3.028 1.00 97.75 102 TYR A N 1
ATOM 811 C CA . TYR A 1 102 ? -8.178 -0.934 3.708 1.00 97.75 102 TYR A CA 1
ATOM 812 C C . TYR A 1 102 ? -8.042 -0.755 5.221 1.00 97.75 102 TYR A C 1
ATOM 814 O O . TYR A 1 102 ? -7.221 -1.391 5.876 1.00 97.75 102 TYR A O 1
ATOM 822 N N . TYR A 1 103 ? -8.893 0.097 5.792 1.00 97.88 103 TYR A N 1
ATOM 823 C CA . TYR A 1 103 ? -8.910 0.407 7.228 1.00 97.88 103 TYR A CA 1
ATOM 824 C C . TYR A 1 103 ? -10.287 0.199 7.876 1.00 97.88 103 TYR A C 1
ATOM 826 O O . TYR A 1 103 ? -10.399 0.167 9.103 1.00 97.88 103 TYR A O 1
ATOM 834 N N . TRP A 1 104 ? -11.355 0.049 7.086 1.00 97.94 104 TRP A N 1
ATOM 835 C CA . TRP A 1 104 ? -12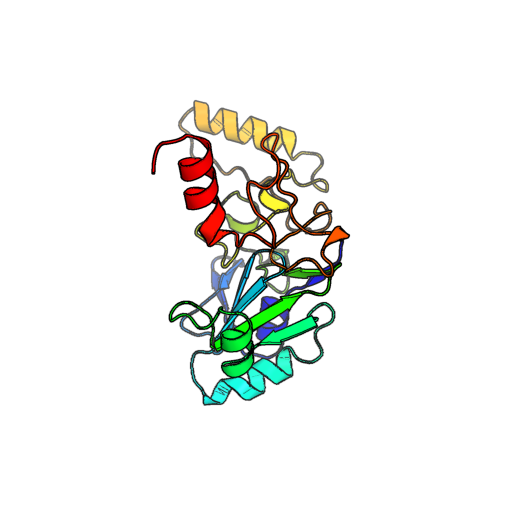.674 -0.323 7.601 1.00 97.94 104 TRP A CA 1
ATOM 836 C C . TRP A 1 104 ? -12.679 -1.807 7.980 1.00 97.94 104 TRP A C 1
ATOM 838 O O . TRP A 1 104 ? -12.095 -2.621 7.270 1.00 97.94 104 TRP A O 1
ATOM 848 N N . LEU A 1 105 ? -13.300 -2.172 9.103 1.00 97.94 105 LEU A N 1
ATOM 849 C CA . LEU A 1 105 ? -13.363 -3.573 9.556 1.00 97.94 105 LEU A CA 1
ATOM 850 C C . LEU A 1 105 ? -14.588 -4.324 9.014 1.00 97.94 105 LEU A C 1
ATOM 852 O O . LEU A 1 105 ? -14.627 -5.548 9.095 1.00 97.94 105 LEU A O 1
ATOM 856 N N . ASP A 1 106 ? -15.559 -3.590 8.476 1.00 97.50 106 ASP A N 1
ATOM 857 C CA . ASP A 1 106 ? -16.793 -4.091 7.874 1.00 97.50 106 ASP A CA 1
ATOM 858 C C . ASP A 1 106 ? -17.006 -3.367 6.541 1.00 97.50 106 ASP A C 1
ATOM 860 O O . ASP A 1 106 ? -17.041 -2.134 6.506 1.00 97.50 106 ASP A O 1
ATOM 864 N N . ASP A 1 107 ? -17.118 -4.116 5.444 1.00 96.31 107 ASP A N 1
ATOM 865 C CA . ASP A 1 107 ? -17.276 -3.570 4.092 1.00 96.31 107 ASP A CA 1
ATOM 866 C C . ASP A 1 107 ? -18.582 -2.777 3.930 1.00 96.31 107 ASP A C 1
ATOM 868 O O . ASP A 1 107 ? -18.642 -1.857 3.113 1.00 96.31 107 ASP A O 1
ATOM 872 N N . ALA A 1 108 ? -19.600 -3.031 4.763 1.00 96.62 108 ALA A N 1
ATOM 873 C CA . ALA A 1 108 ? -20.811 -2.207 4.808 1.00 96.62 108 ALA A CA 1
ATOM 874 C C . ALA A 1 108 ? -20.541 -0.766 5.283 1.00 96.62 108 ALA A C 1
ATOM 876 O O . ALA A 1 108 ? -21.371 0.120 5.075 1.00 96.62 108 ALA A O 1
ATOM 877 N N . ARG A 1 109 ? -19.383 -0.529 5.912 1.00 97.88 109 ARG A N 1
ATOM 878 C CA . ARG A 1 109 ? -18.927 0.779 6.397 1.00 97.88 109 ARG A CA 1
ATOM 879 C C . ARG A 1 109 ? -17.804 1.368 5.543 1.00 97.88 109 ARG A C 1
ATOM 881 O O . ARG A 1 109 ? -17.257 2.408 5.910 1.00 97.88 109 ARG A O 1
ATOM 888 N N . ALA A 1 110 ? -17.451 0.735 4.424 1.00 97.44 110 ALA A N 1
ATOM 889 C CA . ALA A 1 110 ? -16.431 1.253 3.524 1.00 97.44 110 ALA A CA 1
ATOM 890 C C . ALA A 1 110 ? -16.805 2.663 3.014 1.00 97.44 110 ALA A C 1
ATOM 892 O O . ALA A 1 110 ? -17.980 2.923 2.732 1.00 97.44 110 ALA A O 1
ATOM 893 N N . PRO A 1 111 ? -15.830 3.579 2.857 1.00 96.44 111 PRO A N 1
ATOM 894 C CA . PRO A 1 111 ? -16.071 4.865 2.219 1.00 96.44 111 PRO A CA 1
ATOM 895 C C . PRO A 1 111 ? -16.651 4.713 0.814 1.00 96.44 111 PRO A C 1
ATOM 897 O O . PRO A 1 111 ? -16.254 3.833 0.050 1.00 96.44 111 PRO A O 1
ATOM 900 N N . ASP A 1 112 ? -17.493 5.659 0.407 1.00 93.50 112 ASP A N 1
ATOM 901 C CA . ASP A 1 112 ? -18.069 5.692 -0.939 1.00 93.50 112 ASP A CA 1
ATOM 902 C C . ASP A 1 112 ? -17.025 5.692 -2.066 1.00 93.50 112 ASP A C 1
ATOM 904 O O . ASP A 1 112 ? -17.271 5.128 -3.135 1.00 93.50 112 ASP A O 1
ATOM 908 N N . PHE A 1 113 ? -15.865 6.310 -1.832 1.00 94.75 113 PHE A N 1
ATOM 909 C CA . PHE A 1 113 ? -14.761 6.355 -2.785 1.00 94.75 113 PHE A CA 1
ATOM 910 C C . PHE A 1 113 ? -14.042 5.014 -2.962 1.00 94.75 113 PHE A C 1
ATOM 912 O O . PHE A 1 113 ? -13.322 4.862 -3.944 1.00 94.75 113 PHE A O 1
ATOM 919 N N . ALA A 1 114 ? -14.222 4.045 -2.057 1.00 96.00 114 ALA A N 1
ATOM 920 C CA . ALA A 1 114 ? -13.548 2.751 -2.150 1.00 96.00 114 ALA A CA 1
ATOM 921 C C . ALA A 1 114 ? -13.956 1.989 -3.422 1.00 96.00 114 ALA A C 1
ATOM 923 O O . ALA A 1 114 ? -13.111 1.397 -4.084 1.00 96.00 114 ALA A O 1
ATOM 924 N N . GLN A 1 115 ? -15.221 2.120 -3.836 1.00 95.50 115 GLN A N 1
ATOM 925 C CA . GLN A 1 115 ? -15.751 1.521 -5.067 1.00 95.50 115 GLN A CA 1
ATOM 926 C C . GLN A 1 115 ? -15.567 2.403 -6.318 1.00 95.50 115 GLN A C 1
ATOM 928 O O . GLN A 1 115 ? -16.168 2.138 -7.368 1.00 95.50 115 GLN A O 1
ATOM 933 N N . LEU A 1 116 ? -14.774 3.473 -6.220 1.00 95.12 116 LEU A N 1
ATOM 934 C CA . LEU A 1 116 ? -14.440 4.383 -7.315 1.00 95.12 116 LEU A CA 1
ATOM 935 C C . LEU A 1 116 ? -12.952 4.277 -7.662 1.00 95.12 116 LEU A C 1
ATOM 937 O O . LEU A 1 116 ? -12.152 3.761 -6.887 1.00 95.12 116 LEU A O 1
ATOM 941 N N . VAL A 1 117 ? -12.596 4.838 -8.818 1.00 92.38 117 VAL A N 1
ATOM 942 C CA . VAL A 1 117 ? -11.211 5.204 -9.135 1.00 92.38 117 VAL A CA 1
ATOM 943 C C . VAL A 1 117 ? -10.937 6.553 -8.464 1.00 92.38 117 VAL A C 1
ATOM 945 O O . VAL A 1 117 ? -11.398 7.587 -8.959 1.00 92.38 117 VAL A O 1
ATOM 948 N N . GLU A 1 118 ? -10.275 6.547 -7.306 1.00 91.38 118 GLU A N 1
ATOM 949 C CA . GLU A 1 118 ? -10.044 7.743 -6.475 1.00 91.38 118 GLU A CA 1
ATOM 950 C C . GLU A 1 118 ? -8.664 7.712 -5.802 1.00 91.38 118 GLU A C 1
ATOM 952 O O . GLU A 1 118 ? -8.509 7.550 -4.589 1.00 91.38 118 GLU A O 1
ATOM 957 N N . ILE A 1 119 ? -7.643 7.919 -6.632 1.00 85.69 119 ILE A N 1
ATOM 958 C CA . ILE A 1 119 ? -6.230 7.846 -6.244 1.00 85.69 119 ILE A CA 1
ATOM 959 C C . ILE A 1 119 ? -5.803 8.861 -5.170 1.00 85.69 119 ILE A C 1
ATOM 961 O O . ILE A 1 119 ? -4.724 8.720 -4.609 1.00 85.69 119 ILE A O 1
ATOM 965 N N . HIS A 1 120 ? -6.596 9.902 -4.883 1.00 88.06 120 HIS A N 1
ATOM 966 C CA . HIS A 1 120 ? -6.199 10.948 -3.929 1.00 88.06 120 HIS A CA 1
ATOM 967 C C . HIS A 1 120 ? -6.745 10.710 -2.520 1.00 88.06 120 HIS A C 1
ATOM 969 O O . HIS A 1 120 ? -6.250 11.304 -1.563 1.00 88.06 120 HIS A O 1
ATOM 975 N N . ARG A 1 121 ? -7.792 9.888 -2.386 1.00 91.12 121 ARG A N 1
ATOM 976 C CA . ARG A 1 121 ? -8.448 9.609 -1.096 1.00 91.12 121 ARG A CA 1
ATOM 977 C C . ARG A 1 121 ? -8.017 8.289 -0.474 1.00 91.12 121 ARG A C 1
ATOM 979 O O . ARG A 1 121 ? -8.250 8.074 0.714 1.00 91.12 121 ARG A O 1
ATOM 986 N N . LYS A 1 122 ? -7.423 7.403 -1.269 1.00 94.44 122 LYS A N 1
ATOM 987 C CA . LYS A 1 122 ? -6.910 6.117 -0.811 1.00 94.44 122 LYS A CA 1
ATOM 988 C C . LYS A 1 122 ? -5.502 6.338 -0.238 1.00 94.44 122 LYS A C 1
ATOM 990 O O . LYS A 1 122 ? -4.654 6.869 -0.951 1.00 94.44 122 LYS A O 1
ATOM 995 N N . PRO A 1 123 ? -5.234 6.007 1.042 1.00 94.25 123 PRO A N 1
ATOM 996 C CA . PRO A 1 123 ? -3.898 6.080 1.636 1.00 94.25 123 PRO A CA 1
ATOM 997 C C . PRO A 1 123 ? -3.018 4.953 1.079 1.00 94.25 123 PRO A C 1
ATOM 999 O O . PRO A 1 123 ? -2.660 4.012 1.785 1.00 94.25 123 PRO A O 1
ATOM 1002 N N . GLY A 1 124 ? -2.728 5.011 -0.217 1.00 93.31 124 GLY A N 1
ATOM 1003 C CA . GLY A 1 124 ? -2.059 3.940 -0.934 1.00 93.31 124 GLY A CA 1
ATOM 1004 C C . GLY A 1 124 ? -2.541 3.763 -2.367 1.00 93.31 124 GLY A C 1
ATOM 1005 O O . GLY A 1 124 ? -3.498 4.405 -2.806 1.00 93.31 124 GLY A O 1
ATOM 1006 N N . TYR A 1 125 ? -1.879 2.859 -3.079 1.00 92.88 125 TYR A N 1
ATOM 1007 C CA . TYR A 1 125 ? -2.326 2.392 -4.382 1.00 92.88 125 TYR A CA 1
ATOM 1008 C C . TYR A 1 125 ? -3.332 1.254 -4.221 1.00 92.88 125 TYR A C 1
ATOM 1010 O O . TYR A 1 125 ? -3.141 0.339 -3.419 1.00 92.88 125 TYR A O 1
ATOM 1018 N N . ASP A 1 126 ? -4.402 1.304 -5.011 1.00 94.50 126 ASP A N 1
ATOM 1019 C CA . ASP A 1 126 ? -5.417 0.263 -5.036 1.00 94.50 126 ASP A CA 1
ATOM 1020 C C . ASP A 1 126 ? -5.478 -0.412 -6.413 1.00 94.50 126 ASP A C 1
ATOM 1022 O O . ASP A 1 126 ? -6.133 0.097 -7.328 1.00 94.50 126 ASP A O 1
ATOM 1026 N N . PRO A 1 127 ? -4.817 -1.570 -6.591 1.00 92.75 127 PRO A N 1
ATOM 1027 C CA . PRO A 1 127 ? -4.787 -2.252 -7.878 1.00 92.75 127 PRO A CA 1
ATOM 1028 C C . PRO A 1 127 ? -6.167 -2.751 -8.325 1.00 92.75 127 PRO A C 1
ATOM 1030 O O . PRO A 1 127 ? -6.346 -3.028 -9.517 1.00 92.75 127 PRO A O 1
ATOM 1033 N N . VAL A 1 128 ? -7.154 -2.876 -7.421 1.00 93.81 128 VAL A N 1
ATOM 1034 C CA . VAL A 1 128 ? -8.483 -3.355 -7.827 1.00 93.81 128 VAL A CA 1
ATOM 1035 C C . VAL A 1 128 ? -9.266 -2.328 -8.639 1.00 93.81 128 VAL A C 1
ATOM 1037 O O . VAL A 1 128 ? -10.198 -2.706 -9.346 1.00 93.81 128 VAL A O 1
ATOM 1040 N N . GLU A 1 129 ? -8.845 -1.059 -8.643 1.00 93.06 129 GLU A N 1
ATOM 1041 C CA . GLU A 1 129 ? -9.417 -0.002 -9.491 1.00 93.06 129 GLU A CA 1
ATOM 1042 C C . GLU A 1 129 ? -9.356 -0.321 -10.992 1.00 93.06 129 GLU A C 1
ATOM 1044 O O . GLU A 1 129 ? -10.115 0.241 -11.784 1.00 93.06 129 GLU A O 1
ATOM 1049 N N . LEU A 1 130 ? -8.468 -1.236 -11.393 1.00 92.50 130 LEU A N 1
ATOM 1050 C CA . LEU A 1 130 ? -8.337 -1.714 -12.770 1.00 92.50 130 LEU A CA 1
ATOM 1051 C C . LEU A 1 130 ? -9.437 -2.713 -13.172 1.00 92.50 130 LEU A C 1
ATOM 1053 O O . LEU A 1 130 ? -9.521 -3.093 -14.342 1.00 92.50 130 LEU A O 1
ATOM 1057 N N . PHE A 1 131 ? -10.280 -3.135 -12.227 1.00 94.75 131 PHE A N 1
ATOM 1058 C CA . PHE A 1 131 ? -11.299 -4.159 -12.416 1.00 94.75 131 PHE A CA 1
ATOM 1059 C C . PHE A 1 131 ? -12.709 -3.603 -12.202 1.00 94.75 131 PHE A C 1
ATOM 1061 O O . PHE A 1 131 ? -12.942 -2.657 -11.452 1.00 94.75 131 PHE A O 1
ATOM 1068 N N . MET A 1 132 ? -13.674 -4.227 -12.877 1.00 95.19 132 MET A N 1
ATOM 1069 C CA . MET A 1 132 ? -15.082 -4.114 -12.507 1.00 95.19 132 MET A CA 1
ATOM 1070 C C . MET A 1 132 ? -15.407 -5.212 -11.500 1.00 95.19 132 MET A C 1
ATOM 1072 O O . MET A 1 132 ? -14.920 -6.330 -11.657 1.00 95.19 132 MET A O 1
ATOM 1076 N N . ASP A 1 133 ? -16.239 -4.888 -10.519 1.00 95.38 133 ASP A N 1
ATOM 1077 C CA . ASP A 1 133 ? -16.660 -5.780 -9.448 1.00 95.38 133 ASP A CA 1
ATOM 1078 C C . ASP A 1 133 ? -17.242 -7.084 -10.023 1.00 95.38 133 ASP A C 1
ATOM 1080 O O . ASP A 1 133 ? -18.292 -7.041 -10.678 1.00 95.38 133 ASP A O 1
ATOM 1084 N N . PRO A 1 134 ? -16.550 -8.229 -9.853 1.00 92.94 134 PRO A N 1
ATOM 1085 C CA . PRO A 1 134 ? -16.985 -9.497 -10.424 1.00 92.94 134 PRO A CA 1
ATOM 1086 C C . PRO A 1 134 ? -18.201 -10.083 -9.699 1.00 92.94 134 PRO A C 1
ATOM 1088 O O . PRO A 1 134 ? -18.926 -10.875 -10.303 1.00 92.94 134 PRO A O 1
ATOM 1091 N N . GLU A 1 135 ? -18.453 -9.674 -8.452 1.00 92.94 135 GLU A N 1
ATOM 1092 C CA . GLU A 1 135 ? -19.561 -10.170 -7.631 1.00 92.94 135 GLU A CA 1
ATOM 1093 C C . GLU A 1 135 ? -20.871 -9.405 -7.901 1.00 92.94 135 GLU A C 1
ATOM 1095 O O . GLU A 1 135 ? -21.952 -9.850 -7.510 1.00 92.94 135 GLU A O 1
ATOM 1100 N N . ASP A 1 136 ? -20.811 -8.276 -8.620 1.00 93.75 136 ASP A N 1
ATOM 1101 C CA . ASP A 1 136 ? -21.988 -7.512 -9.033 1.00 93.75 136 ASP A CA 1
ATOM 1102 C C . ASP A 1 136 ? -22.430 -7.862 -10.471 1.00 93.75 136 ASP A C 1
ATOM 1104 O O . ASP A 1 136 ? -21.885 -7.337 -11.451 1.00 93.75 136 ASP A O 1
ATOM 1108 N N . PRO A 1 137 ? -23.504 -8.660 -10.653 1.00 94.12 137 PRO A N 1
ATOM 1109 C CA . PRO A 1 137 ? -23.980 -9.050 -11.982 1.00 94.12 137 PRO A CA 1
ATOM 1110 C C . PRO A 1 137 ? -24.474 -7.862 -12.827 1.00 94.12 137 PRO A C 1
ATOM 1112 O O . PRO A 1 137 ? -24.583 -7.970 -14.052 1.00 94.12 137 PRO A O 1
ATOM 1115 N N . TYR A 1 138 ? -24.759 -6.714 -12.205 1.00 96.06 138 TYR A N 1
ATOM 1116 C CA . TYR A 1 138 ? -25.230 -5.502 -12.873 1.00 96.06 138 TYR A CA 1
ATOM 1117 C C . TYR A 1 138 ? -24.133 -4.446 -13.051 1.00 96.06 138 TYR A C 1
ATOM 1119 O 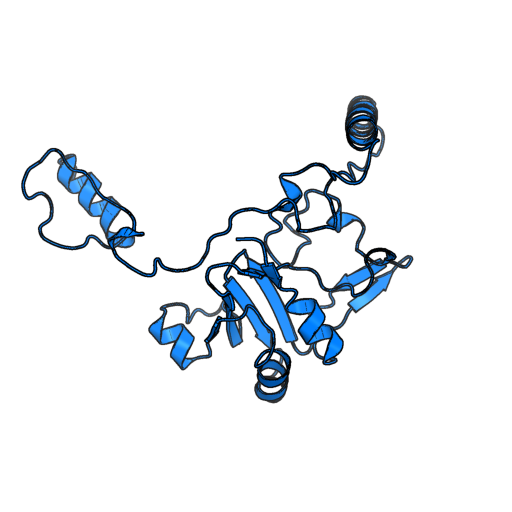O . TYR A 1 138 ? -24.435 -3.345 -13.527 1.00 96.06 138 TYR A O 1
ATOM 1127 N N . VAL A 1 139 ? -22.867 -4.755 -12.750 1.00 96.00 139 VAL A N 1
ATOM 1128 C CA . VAL A 1 139 ? -21.762 -3.779 -12.771 1.00 96.00 139 VAL A CA 1
ATOM 1129 C C . VAL A 1 139 ? -21.646 -3.038 -14.111 1.00 96.00 139 VAL A C 1
ATOM 1131 O O . VAL A 1 139 ? -21.502 -1.813 -14.158 1.00 96.00 139 VAL A O 1
ATOM 1134 N N . ARG A 1 140 ? -21.838 -3.744 -15.234 1.00 95.81 140 ARG A N 1
ATOM 1135 C CA . ARG A 1 140 ? -21.824 -3.145 -16.582 1.00 95.81 140 ARG A CA 1
ATOM 1136 C C . ARG A 1 140 ? -23.014 -2.215 -16.823 1.00 95.81 140 ARG A C 1
ATOM 1138 O O . ARG A 1 140 ? -22.861 -1.179 -17.467 1.00 95.81 140 ARG A O 1
ATOM 1145 N N . VAL A 1 141 ? -24.190 -2.549 -16.290 1.00 96.62 141 VAL A N 1
ATOM 1146 C CA . VAL A 1 141 ? -25.386 -1.693 -16.373 1.00 96.62 141 VAL A CA 1
ATOM 1147 C C . VAL A 1 141 ? -25.179 -0.424 -15.543 1.00 96.62 141 VAL A C 1
ATOM 1149 O O . VAL A 1 141 ? -25.467 0.677 -16.024 1.00 96.62 141 VAL A O 1
ATOM 1152 N N . LYS A 1 142 ? -24.601 -0.541 -14.338 1.00 95.19 142 LYS A N 1
ATOM 1153 C CA . LYS A 1 142 ? -24.199 0.613 -13.518 1.00 95.19 142 LYS A CA 1
ATOM 1154 C C . LYS A 1 142 ? -23.225 1.515 -14.280 1.00 95.19 142 LYS A C 1
ATOM 1156 O O . LYS A 1 142 ? -23.477 2.716 -14.368 1.00 95.19 142 LYS A O 1
ATOM 1161 N N . ALA A 1 143 ? -22.195 0.953 -14.915 1.00 96.19 143 ALA A N 1
ATOM 1162 C CA . ALA A 1 143 ? -21.244 1.714 -15.728 1.00 96.19 143 ALA A CA 1
ATOM 1163 C C . ALA A 1 143 ? -21.927 2.467 -16.888 1.00 96.19 143 ALA A C 1
ATOM 1165 O O . ALA A 1 143 ? -21.767 3.682 -17.025 1.00 96.19 143 ALA A O 1
ATOM 1166 N N . VAL A 1 144 ? -22.742 1.777 -17.694 1.00 97.25 144 VAL A N 1
ATOM 1167 C CA . VAL A 1 144 ? -23.457 2.389 -18.831 1.00 97.25 144 VAL A CA 1
ATOM 1168 C C . VAL A 1 144 ? -24.408 3.492 -18.360 1.00 97.25 144 VAL A C 1
ATOM 1170 O O . VAL A 1 144 ? -24.430 4.577 -18.946 1.00 97.25 144 VAL A O 1
ATOM 1173 N N . SER A 1 145 ? -25.157 3.260 -17.279 1.00 96.69 145 SER A N 1
ATOM 1174 C CA . SER A 1 145 ? -26.075 4.262 -16.722 1.00 96.69 145 SER A CA 1
ATOM 1175 C C . SER A 1 145 ? -25.337 5.487 -16.165 1.00 96.69 145 SER A C 1
ATOM 1177 O O . SER A 1 145 ? -25.779 6.619 -16.380 1.00 96.69 145 SER A O 1
ATOM 1179 N N . ALA A 1 146 ? -24.178 5.296 -15.525 1.00 95.81 146 ALA A N 1
ATOM 1180 C CA . ALA A 1 146 ? -23.317 6.381 -15.066 1.00 95.81 146 ALA A CA 1
ATOM 1181 C C . ALA A 1 146 ? -22.799 7.226 -16.243 1.00 95.81 146 ALA A C 1
ATOM 1183 O O . ALA A 1 146 ? -22.867 8.456 -16.192 1.00 95.81 146 ALA A O 1
ATOM 1184 N N . VAL A 1 147 ? -22.365 6.586 -17.336 1.00 96.94 147 VAL A N 1
ATOM 1185 C CA . VAL A 1 147 ? -21.938 7.275 -18.567 1.00 96.94 147 VAL A CA 1
ATOM 1186 C C . VAL A 1 147 ? -23.096 8.036 -19.219 1.00 96.94 147 VAL A C 1
ATOM 1188 O O . VAL A 1 147 ? -22.904 9.171 -19.658 1.00 96.94 147 VAL A O 1
ATOM 1191 N N . ALA A 1 148 ? -24.300 7.462 -19.262 1.00 97.69 148 ALA A N 1
ATOM 1192 C CA . ALA A 1 148 ? -25.481 8.144 -19.789 1.00 97.69 148 ALA A CA 1
ATOM 1193 C C . ALA A 1 148 ? -25.818 9.403 -18.970 1.00 97.69 148 ALA A C 1
ATOM 1195 O O . ALA A 1 148 ? -25.960 10.483 -19.541 1.00 97.69 148 ALA A O 1
ATOM 1196 N N . ARG A 1 149 ? -25.846 9.301 -17.633 1.00 97.50 149 ARG A N 1
ATOM 1197 C CA . ARG A 1 149 ? -26.047 10.452 -16.730 1.00 97.50 149 ARG A CA 1
ATOM 1198 C C . ARG A 1 149 ? -24.981 11.528 -16.930 1.00 97.50 149 ARG A C 1
ATOM 1200 O O . ARG A 1 149 ? -25.334 12.700 -17.034 1.00 97.50 149 ARG A O 1
ATOM 1207 N N . LYS A 1 150 ? -23.706 11.132 -17.060 1.00 96.25 150 LYS A N 1
ATOM 1208 C CA . LYS A 1 150 ? -22.597 12.044 -17.384 1.00 96.25 150 LYS A CA 1
ATOM 1209 C C . LYS A 1 150 ? -22.862 12.802 -18.686 1.00 96.25 150 LYS A C 1
ATOM 1211 O O . LYS A 1 150 ? -22.733 14.021 -18.710 1.00 96.25 150 LYS A O 1
ATOM 1216 N N . LYS A 1 151 ? -23.251 12.100 -19.759 1.00 96.88 151 LYS A N 1
ATOM 1217 C CA . LYS A 1 151 ? -23.552 12.714 -21.066 1.00 96.88 151 LYS A CA 1
ATOM 1218 C C . LYS A 1 151 ? -24.750 13.668 -21.022 1.00 96.88 151 LYS A C 1
ATOM 1220 O O . LYS A 1 151 ? -24.774 14.625 -21.782 1.00 96.88 151 LYS A O 1
ATOM 1225 N N . LEU A 1 152 ? -25.706 13.429 -20.127 1.00 97.75 152 LEU A N 1
ATOM 1226 C CA . LEU A 1 152 ? -26.874 14.288 -19.907 1.00 97.75 152 LEU A CA 1
ATOM 1227 C C . LEU A 1 152 ? -26.603 15.463 -18.945 1.00 97.75 152 LEU A C 1
ATOM 1229 O O . LEU A 1 152 ? -27.530 16.191 -18.607 1.00 97.75 152 LEU A O 1
ATOM 1233 N N . GLY A 1 153 ? -25.365 15.646 -18.468 1.00 96.56 153 GLY A N 1
ATOM 1234 C CA . GLY A 1 153 ? -25.013 16.714 -17.522 1.00 96.56 153 GLY A CA 1
ATOM 1235 C C . GLY A 1 153 ? -25.539 16.494 -16.099 1.00 96.56 153 GLY A C 1
ATOM 1236 O O . GLY A 1 153 ? -25.512 17.405 -15.275 1.00 96.56 153 GLY A O 1
ATOM 1237 N N . MET A 1 154 ? -26.018 15.290 -15.785 1.00 97.06 154 MET A N 1
ATOM 1238 C CA . MET A 1 154 ? -26.514 14.947 -14.457 1.00 97.06 154 MET A CA 1
ATOM 1239 C C . MET A 1 154 ? -25.361 14.530 -13.543 1.00 97.06 154 MET A C 1
ATOM 124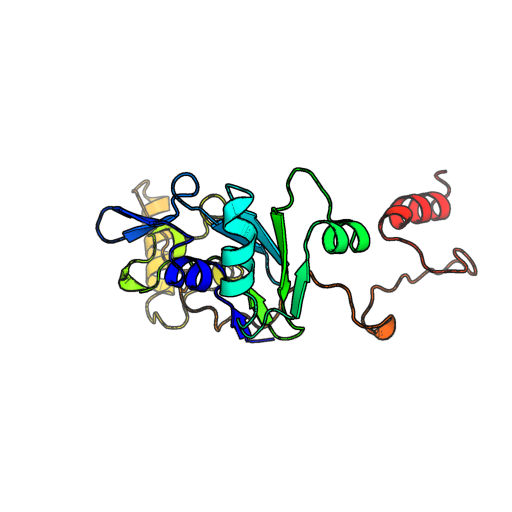1 O O . MET A 1 154 ? -24.396 13.896 -13.977 1.00 97.06 154 MET A O 1
ATOM 1245 N N . ARG A 1 155 ? -25.504 14.779 -12.236 1.00 94.38 155 ARG A N 1
ATOM 1246 C CA . ARG A 1 155 ? -24.606 14.194 -11.229 1.00 94.38 155 ARG A CA 1
ATOM 1247 C C . ARG A 1 155 ? -24.653 12.666 -11.331 1.00 94.38 155 ARG A C 1
ATOM 1249 O O . ARG A 1 155 ? -25.738 12.084 -11.427 1.00 94.38 155 ARG A O 1
ATOM 1256 N N . TYR A 1 156 ? -23.493 12.019 -11.299 1.00 92.94 156 TYR A N 1
ATOM 1257 C CA . TYR A 1 156 ? -23.347 10.568 -11.419 1.00 92.94 156 TYR A CA 1
ATOM 1258 C C . TYR A 1 156 ? -22.259 10.057 -10.469 1.00 92.94 156 TYR A C 1
ATOM 1260 O O . TYR A 1 156 ? -21.390 10.818 -10.047 1.00 92.94 156 TYR A O 1
ATOM 1268 N N . ARG A 1 157 ? -22.323 8.764 -10.144 1.00 92.38 157 ARG A N 1
ATOM 1269 C CA . ARG A 1 157 ? -21.280 8.012 -9.438 1.00 92.38 157 ARG A CA 1
ATOM 1270 C C . ARG A 1 157 ? -21.079 6.700 -10.188 1.00 92.38 157 ARG A C 1
ATOM 1272 O O . ARG A 1 157 ? -22.064 6.036 -10.502 1.00 92.38 157 ARG A O 1
ATOM 1279 N N . MET A 1 158 ? -19.835 6.350 -10.491 1.00 93.94 158 MET A N 1
ATOM 1280 C CA . MET A 1 158 ? -19.478 5.104 -11.172 1.00 93.94 158 MET A CA 1
ATOM 1281 C C . MET A 1 158 ? -18.867 4.140 -10.153 1.00 93.94 158 MET A C 1
ATOM 1283 O O . MET A 1 158 ? -17.665 3.919 -10.148 1.00 93.94 158 MET A O 1
ATOM 1287 N N . ALA A 1 159 ? -19.718 3.648 -9.248 1.00 94.44 159 ALA A N 1
ATOM 1288 C CA . ALA A 1 159 ? -19.350 2.684 -8.213 1.00 94.44 159 ALA A CA 1
ATOM 1289 C C . ALA A 1 159 ? -19.339 1.277 -8.814 1.00 94.44 159 ALA A C 1
ATOM 1291 O O . ALA A 1 159 ? -20.381 0.622 -8.874 1.00 94.44 159 ALA A O 1
ATOM 1292 N N . VAL A 1 160 ? -18.189 0.902 -9.367 1.00 96.00 160 VAL A N 1
ATOM 1293 C CA . VAL A 1 160 ? -17.988 -0.348 -10.115 1.00 96.00 160 VAL A CA 1
ATOM 1294 C C . VAL A 1 160 ? -16.713 -1.077 -9.712 1.00 96.00 160 VAL A C 1
ATOM 1296 O O . VAL A 1 160 ? -16.499 -2.168 -10.216 1.00 96.00 160 VAL A O 1
ATOM 1299 N N . VAL A 1 161 ? -15.867 -0.488 -8.865 1.00 96.38 161 VAL A N 1
ATOM 1300 C CA . VAL A 1 161 ? -14.643 -1.127 -8.360 1.00 96.38 161 VAL A CA 1
ATOM 1301 C C . VAL A 1 161 ? -15.027 -2.063 -7.203 1.00 96.38 161 VAL A C 1
ATOM 1303 O O . VAL A 1 161 ? -15.846 -1.653 -6.370 1.00 96.38 161 VAL A O 1
ATOM 1306 N N . PRO A 1 162 ? -14.495 -3.300 -7.142 1.00 96.19 162 PRO A N 1
ATOM 1307 C CA . PRO A 1 162 ? -14.789 -4.223 -6.046 1.00 96.19 162 PRO A CA 1
ATOM 1308 C C . PRO A 1 162 ? -14.184 -3.753 -4.719 1.00 96.19 162 PRO A C 1
ATOM 1310 O O . PRO A 1 162 ? -13.189 -3.038 -4.698 1.00 96.19 162 PRO A O 1
ATOM 1313 N N . LEU A 1 163 ? -14.764 -4.203 -3.605 1.00 95.75 163 LEU A N 1
ATOM 1314 C CA . LEU A 1 163 ? -14.101 -4.167 -2.291 1.00 95.75 163 LEU A CA 1
ATOM 1315 C C . LEU A 1 163 ? -13.299 -5.451 -2.019 1.00 95.75 163 LEU A C 1
ATOM 1317 O O . LEU A 1 163 ? -12.460 -5.474 -1.124 1.00 95.75 163 LEU A O 1
ATOM 1321 N N . ASP A 1 164 ? -13.553 -6.512 -2.793 1.00 94.00 164 ASP A N 1
ATOM 1322 C CA . ASP A 1 164 ? -12.805 -7.765 -2.733 1.00 94.00 164 ASP A CA 1
ATOM 1323 C C . ASP A 1 164 ? -11.467 -7.649 -3.500 1.00 94.00 164 ASP A C 1
ATOM 1325 O O . ASP A 1 164 ? -11.473 -7.405 -4.713 1.00 94.00 164 ASP A O 1
ATOM 1329 N N . PRO A 1 165 ? -10.318 -7.869 -2.833 1.00 93.75 165 PRO A N 1
ATOM 1330 C CA . PRO A 1 165 ? -8.992 -7.852 -3.449 1.00 93.75 165 PRO A CA 1
ATOM 1331 C C . PRO A 1 165 ? -8.652 -9.091 -4.301 1.00 93.75 165 PRO A C 1
ATOM 1333 O O . PRO A 1 165 ? -7.593 -9.121 -4.937 1.00 93.75 165 PRO A O 1
ATOM 1336 N N . SER A 1 166 ? -9.504 -10.122 -4.346 1.00 91.50 166 SER A N 1
ATOM 1337 C CA . SER A 1 166 ? -9.234 -11.392 -5.045 1.00 91.50 166 SER A CA 1
ATOM 1338 C C . SER A 1 166 ? -8.921 -11.324 -6.558 1.00 91.50 166 SER A C 1
ATOM 1340 O O . SER A 1 166 ? -8.226 -12.233 -7.043 1.00 91.50 166 SER A O 1
ATOM 1342 N N . PRO A 1 167 ? -9.341 -10.296 -7.335 1.00 92.50 167 PRO A N 1
ATOM 1343 C CA . PRO A 1 167 ? -8.966 -10.178 -8.748 1.00 92.50 167 PRO A CA 1
ATOM 1344 C C . PRO A 1 167 ? -7.464 -9.973 -8.982 1.00 92.50 167 PRO A C 1
ATOM 1346 O O . PRO A 1 167 ? -6.971 -10.221 -10.085 1.00 92.50 167 PRO A O 1
ATOM 1349 N N . ILE A 1 168 ? -6.717 -9.544 -7.963 1.00 92.50 168 ILE A N 1
ATOM 1350 C CA . ILE A 1 168 ? -5.291 -9.249 -8.085 1.00 92.50 168 ILE A CA 1
ATOM 1351 C C . ILE A 1 168 ? -4.472 -10.535 -8.136 1.00 92.50 168 ILE A C 1
ATOM 1353 O O . ILE A 1 168 ? -4.529 -11.384 -7.246 1.00 92.50 168 ILE A O 1
ATOM 1357 N N . ARG A 1 169 ? -3.672 -10.669 -9.199 1.00 89.19 169 ARG A N 1
ATOM 1358 C CA . ARG A 1 169 ? -2.808 -11.838 -9.452 1.00 89.19 169 ARG A CA 1
ATOM 1359 C C . ARG A 1 169 ? -1.317 -11.505 -9.540 1.00 89.19 169 ARG A C 1
ATOM 1361 O O . ARG A 1 169 ? -0.509 -12.416 -9.708 1.00 89.19 169 ARG A O 1
ATOM 1368 N N . GLY A 1 170 ? -0.951 -10.230 -9.415 1.00 86.25 170 GLY A N 1
ATOM 1369 C CA . GLY A 1 170 ? 0.425 -9.742 -9.487 1.00 86.25 170 GLY A CA 1
ATOM 1370 C C . GLY A 1 170 ? 0.604 -8.447 -8.698 1.00 86.25 170 GLY A C 1
ATOM 1371 O O . GLY A 1 170 ? -0.369 -7.752 -8.413 1.00 86.25 170 GLY A O 1
ATOM 1372 N N . SER A 1 171 ? 1.845 -8.148 -8.328 1.00 89.69 171 SER A N 1
ATOM 1373 C CA . SER A 1 171 ? 2.217 -6.993 -7.510 1.00 89.69 171 SER A CA 1
ATOM 1374 C C . SER A 1 171 ? 3.660 -6.583 -7.809 1.00 89.69 171 SER A C 1
ATOM 1376 O O . SER A 1 171 ? 4.318 -7.210 -8.640 1.00 89.69 171 SER A O 1
ATOM 1378 N N . HIS A 1 172 ? 4.139 -5.534 -7.148 1.00 90.12 172 HIS A N 1
ATOM 1379 C CA . HIS A 1 172 ? 5.505 -5.039 -7.287 1.00 90.12 172 HIS A CA 1
ATOM 1380 C C . HIS A 1 172 ? 5.971 -4.305 -6.022 1.00 90.12 172 HIS A C 1
ATOM 1382 O O . HIS A 1 172 ? 5.227 -4.178 -5.054 1.00 90.12 172 HIS A O 1
ATOM 1388 N N . GLY A 1 173 ? 7.217 -3.830 -6.023 1.00 88.94 173 GLY A N 1
ATOM 1389 C CA . GLY A 1 173 ? 7.796 -3.041 -4.928 1.00 88.94 173 GLY A CA 1
ATOM 1390 C C . GLY A 1 173 ? 8.932 -3.746 -4.190 1.00 88.94 173 GLY A C 1
ATOM 1391 O O . GLY A 1 173 ? 9.720 -3.087 -3.522 1.00 88.94 173 GLY A O 1
ATOM 1392 N N . ARG A 1 174 ? 9.087 -5.063 -4.359 1.00 90.06 174 ARG A N 1
ATOM 1393 C CA . ARG A 1 174 ? 10.255 -5.799 -3.859 1.00 90.06 174 ARG A CA 1
ATOM 1394 C C . ARG A 1 174 ? 11.414 -5.794 -4.845 1.00 90.06 174 ARG A C 1
ATOM 1396 O O . ARG A 1 174 ? 11.223 -5.699 -6.057 1.00 90.06 174 ARG A O 1
ATOM 1403 N N . LEU A 1 175 ? 12.613 -5.978 -4.301 1.00 87.62 175 LEU A N 1
ATOM 1404 C CA . LEU A 1 175 ? 13.773 -6.366 -5.092 1.00 87.62 175 LEU A CA 1
ATOM 1405 C C . LEU A 1 175 ? 13.641 -7.837 -5.539 1.00 87.62 175 LEU A C 1
ATOM 1407 O O . LEU A 1 175 ? 13.088 -8.645 -4.787 1.00 87.62 175 LEU A O 1
ATOM 1411 N N . PRO A 1 176 ? 14.149 -8.193 -6.733 1.00 88.56 176 PRO A N 1
ATOM 1412 C CA . PRO A 1 176 ? 14.300 -9.587 -7.146 1.00 88.56 176 PRO A CA 1
ATOM 1413 C C . PRO A 1 176 ? 15.148 -10.385 -6.144 1.00 88.56 176 PRO A C 1
ATOM 1415 O O . PRO A 1 176 ? 16.087 -9.842 -5.563 1.00 88.56 176 PRO A O 1
ATOM 1418 N N . GLU A 1 177 ? 14.849 -11.674 -5.966 1.00 88.00 177 GLU A N 1
ATOM 1419 C CA . GLU A 1 177 ? 15.601 -12.552 -5.047 1.00 88.00 177 GLU A CA 1
ATOM 1420 C C . GLU A 1 177 ? 16.949 -13.000 -5.628 1.00 88.00 177 GLU A C 1
ATOM 1422 O O . GLU A 1 177 ? 17.857 -13.385 -4.891 1.00 88.00 177 GLU A O 1
ATOM 1427 N N . SER A 1 178 ? 17.084 -12.953 -6.953 1.00 90.44 178 SER A N 1
ATOM 1428 C CA . SER A 1 178 ? 18.295 -13.321 -7.674 1.00 90.44 178 SER A CA 1
ATOM 1429 C C . SER A 1 178 ? 18.440 -12.511 -8.960 1.00 90.44 178 SER A C 1
ATOM 1431 O O . SER A 1 178 ? 17.505 -11.858 -9.429 1.00 90.44 178 SER A O 1
ATOM 1433 N N . ASP A 1 179 ? 19.623 -12.591 -9.561 1.00 87.88 179 ASP A N 1
ATOM 1434 C CA . ASP A 1 179 ? 19.906 -11.954 -10.849 1.00 87.88 179 ASP A CA 1
ATOM 1435 C C . ASP A 1 179 ? 19.081 -12.534 -11.994 1.00 87.88 179 ASP A C 1
ATOM 1437 O O . ASP A 1 179 ? 18.745 -11.812 -12.931 1.00 87.88 179 ASP A O 1
ATOM 1441 N N . ASP A 1 180 ? 18.727 -13.815 -11.897 1.00 89.88 180 ASP A N 1
ATOM 1442 C CA . ASP A 1 180 ? 17.940 -14.521 -12.908 1.00 89.88 180 ASP A CA 1
ATOM 1443 C C . ASP A 1 180 ? 16.486 -14.019 -12.960 1.00 89.88 180 ASP A C 1
ATOM 1445 O O . ASP A 1 180 ? 15.826 -14.128 -13.993 1.00 89.88 180 ASP A O 1
ATOM 1449 N N . GLU A 1 181 ? 15.989 -13.444 -11.859 1.00 89.12 181 GLU A N 1
ATOM 1450 C CA . GLU A 1 181 ? 14.675 -12.789 -11.774 1.00 89.12 181 GLU A CA 1
ATOM 1451 C C . GLU A 1 181 ? 14.764 -11.260 -11.996 1.00 89.12 181 GLU A C 1
ATOM 1453 O O . GLU A 1 181 ? 13.757 -10.551 -11.917 1.00 89.12 181 GLU A O 1
ATOM 1458 N N . GLY A 1 182 ? 15.966 -10.734 -12.253 1.00 88.00 182 GLY A N 1
ATOM 1459 C CA . GLY A 1 182 ? 16.254 -9.307 -12.351 1.00 88.00 182 GLY A CA 1
ATOM 1460 C C . GLY A 1 182 ? 16.129 -8.703 -13.759 1.00 88.00 182 GLY A C 1
ATOM 1461 O O . GLY A 1 182 ? 15.921 -9.399 -14.754 1.00 88.00 182 GLY A O 1
ATOM 1462 N N . PRO A 1 183 ? 16.253 -7.368 -13.874 1.00 89.94 183 PRO A N 1
ATOM 1463 C CA . PRO A 1 183 ? 16.240 -6.688 -15.165 1.00 89.94 183 PRO A CA 1
ATOM 1464 C C . PRO A 1 183 ? 17.481 -7.032 -16.005 1.00 89.94 183 PRO A C 1
ATOM 1466 O O . PRO A 1 183 ? 18.603 -7.046 -15.503 1.00 89.94 183 PRO A O 1
ATOM 1469 N N . LEU A 1 184 ? 17.282 -7.219 -17.314 1.00 90.69 184 LEU A N 1
ATOM 1470 C CA . LEU A 1 184 ? 18.344 -7.511 -18.280 1.00 90.69 184 LEU A CA 1
ATOM 1471 C C . LEU A 1 184 ? 18.596 -6.318 -19.209 1.00 90.69 184 LEU A C 1
ATOM 1473 O O . LEU A 1 184 ? 17.660 -5.741 -19.764 1.00 90.69 184 LEU A O 1
ATOM 1477 N N . ILE A 1 185 ? 19.871 -5.999 -19.444 1.00 90.75 185 ILE A N 1
ATOM 1478 C CA . ILE A 1 185 ? 20.289 -5.068 -20.498 1.00 90.75 185 ILE A CA 1
ATOM 1479 C C . ILE A 1 185 ? 20.927 -5.873 -21.628 1.00 90.75 185 ILE A C 1
ATOM 1481 O O . ILE A 1 185 ? 21.936 -6.546 -21.435 1.00 90.75 185 ILE A O 1
ATOM 1485 N N . LEU A 1 186 ? 20.350 -5.769 -22.825 1.00 91.56 186 LEU A N 1
ATOM 1486 C CA . LEU A 1 186 ? 20.897 -6.342 -24.051 1.00 91.56 186 LEU A CA 1
ATOM 1487 C C . LEU A 1 186 ? 21.495 -5.228 -24.908 1.00 91.56 186 LEU A C 1
ATOM 1489 O O . LEU A 1 186 ? 20.830 -4.234 -25.196 1.00 91.56 186 LEU A O 1
ATOM 1493 N N . CYS A 1 187 ? 22.746 -5.399 -25.331 1.00 93.31 187 CYS A N 1
ATOM 1494 C CA . CYS A 1 187 ? 23.455 -4.426 -26.154 1.00 93.31 187 CYS A CA 1
ATOM 1495 C C . CYS A 1 187 ? 24.141 -5.122 -27.331 1.00 93.31 187 CYS A C 1
ATOM 1497 O O . CYS A 1 187 ? 24.809 -6.137 -27.156 1.00 93.31 187 CYS A O 1
ATOM 1499 N N . SER A 1 188 ? 23.986 -4.566 -28.534 1.00 93.38 188 SER A N 1
ATOM 1500 C CA . SER A 1 188 ? 24.645 -5.064 -29.747 1.00 93.38 188 SER A CA 1
ATOM 1501 C C . SER A 1 188 ? 26.120 -4.673 -29.836 1.00 93.38 188 SER A C 1
ATOM 1503 O O . SER A 1 188 ? 26.849 -5.254 -30.635 1.00 93.38 188 SER A O 1
ATOM 1505 N N . THR A 1 189 ? 26.556 -3.682 -29.055 1.00 92.62 189 THR A N 1
ATOM 1506 C CA . THR A 1 189 ? 27.951 -3.241 -28.998 1.00 92.62 189 THR A CA 1
ATOM 1507 C C . THR A 1 189 ? 28.707 -4.117 -28.000 1.00 92.62 189 THR A C 1
ATOM 1509 O O . THR A 1 189 ? 28.411 -4.058 -26.802 1.00 92.62 189 THR A O 1
ATOM 1512 N N . PRO A 1 190 ? 29.684 -4.926 -28.449 1.00 90.06 190 PRO A N 1
ATOM 1513 C CA . PRO A 1 190 ? 30.460 -5.768 -27.549 1.00 90.06 190 PRO A CA 1
ATOM 1514 C C . PRO A 1 190 ? 31.169 -4.927 -26.486 1.00 90.06 190 PRO A C 1
ATOM 1516 O O . PRO A 1 190 ? 31.726 -3.876 -26.797 1.00 90.06 190 PRO A O 1
ATOM 1519 N N . HIS A 1 191 ? 31.171 -5.409 -25.243 1.00 88.94 191 HIS A N 1
ATOM 1520 C CA . HIS A 1 191 ? 31.882 -4.788 -24.117 1.00 88.94 191 HIS A CA 1
ATOM 1521 C C . HIS A 1 191 ? 31.466 -3.339 -23.793 1.00 88.94 191 HIS A C 1
ATOM 1523 O O . HIS A 1 191 ? 32.239 -2.605 -23.184 1.00 88.94 191 HIS A O 1
ATOM 1529 N N . ALA A 1 192 ? 30.245 -2.923 -24.157 1.00 89.50 192 ALA A N 1
ATOM 1530 C CA . ALA A 1 192 ? 29.702 -1.607 -23.799 1.00 89.50 192 ALA A CA 1
ATOM 1531 C C . ALA A 1 192 ? 29.657 -1.347 -22.280 1.00 89.50 192 ALA A C 1
ATOM 1533 O O . ALA A 1 192 ? 29.742 -0.206 -21.836 1.00 89.50 192 ALA A O 1
ATOM 1534 N N . PHE A 1 193 ? 29.519 -2.413 -21.497 1.00 88.25 193 PHE A N 1
ATOM 1535 C CA . PHE A 1 193 ? 29.630 -2.447 -20.046 1.00 88.25 193 PHE A CA 1
ATOM 1536 C C . PHE A 1 193 ? 30.190 -3.821 -19.660 1.00 88.25 193 PHE A C 1
ATOM 1538 O O . PHE A 1 193 ? 29.952 -4.810 -20.357 1.00 88.25 193 PHE A O 1
ATOM 1545 N N . THR A 1 194 ? 30.982 -3.877 -18.592 1.00 84.00 194 THR A N 1
ATOM 1546 C CA . THR A 1 194 ? 31.684 -5.101 -18.159 1.00 84.00 194 THR A CA 1
ATOM 1547 C C . THR A 1 194 ? 31.109 -5.710 -16.887 1.00 84.00 194 THR A C 1
ATOM 1549 O O . THR A 1 194 ? 31.464 -6.830 -16.547 1.00 84.00 194 THR A O 1
ATOM 1552 N N . ASP A 1 195 ? 30.230 -4.978 -16.209 1.00 88.81 195 ASP A N 1
ATOM 1553 C CA . ASP A 1 195 ? 29.648 -5.333 -14.920 1.00 88.81 195 ASP A CA 1
ATOM 1554 C C . ASP A 1 195 ? 28.184 -4.882 -14.848 1.00 88.81 195 ASP A C 1
ATOM 1556 O O . ASP A 1 195 ? 27.622 -4.354 -15.814 1.00 88.81 195 ASP A O 1
ATOM 1560 N N . ARG A 1 196 ? 27.559 -5.098 -13.687 1.00 90.69 196 ARG A N 1
ATOM 1561 C CA . ARG A 1 196 ? 26.212 -4.603 -13.392 1.00 90.69 196 ARG A CA 1
ATOM 1562 C C . ARG A 1 196 ? 26.109 -3.102 -13.636 1.00 90.69 196 ARG A C 1
ATOM 1564 O O . ARG A 1 196 ? 26.923 -2.322 -13.152 1.00 90.69 196 ARG A O 1
ATOM 1571 N N . VAL A 1 197 ? 25.031 -2.715 -14.303 1.00 92.19 197 VAL A N 1
ATOM 1572 C CA . VAL A 1 197 ? 24.659 -1.316 -14.508 1.00 92.19 197 VAL A CA 1
ATOM 1573 C C . VAL A 1 197 ? 23.573 -0.975 -13.500 1.00 92.19 197 VAL A C 1
ATOM 1575 O O . VAL A 1 197 ? 22.517 -1.613 -13.481 1.00 92.19 197 VAL A O 1
ATOM 1578 N N . ARG A 1 198 ? 23.807 0.028 -12.650 1.00 91.69 198 ARG A N 1
ATOM 1579 C CA . ARG A 1 198 ? 22.767 0.502 -11.727 1.00 91.69 198 ARG A CA 1
ATOM 1580 C C . ARG A 1 198 ? 21.650 1.167 -12.525 1.00 91.69 198 ARG A C 1
ATOM 1582 O O . ARG A 1 198 ? 21.906 1.831 -13.527 1.00 91.69 198 ARG A O 1
ATOM 1589 N N . ALA A 1 199 ? 20.408 1.080 -12.048 1.00 91.62 199 ALA A N 1
ATOM 1590 C CA . ALA A 1 199 ? 19.274 1.744 -12.702 1.00 91.62 199 ALA A CA 1
ATOM 1591 C C . ALA A 1 199 ? 19.515 3.257 -12.914 1.00 91.62 199 ALA A C 1
ATOM 1593 O O . ALA A 1 199 ? 19.130 3.820 -13.937 1.00 91.62 199 ALA A O 1
ATOM 1594 N N . THR A 1 200 ? 20.230 3.904 -11.987 1.00 94.00 200 THR A N 1
ATOM 1595 C CA . THR A 1 200 ? 20.626 5.321 -12.059 1.00 94.00 200 THR A CA 1
ATOM 1596 C C . THR A 1 200 ? 21.678 5.628 -13.130 1.00 94.00 200 THR A C 1
ATOM 1598 O O . THR A 1 200 ? 21.826 6.783 -13.524 1.00 94.00 200 THR A O 1
ATOM 1601 N N . GLU A 1 201 ? 22.386 4.620 -13.636 1.00 94.19 201 GLU A N 1
ATOM 1602 C CA . GLU A 1 201 ? 23.427 4.748 -14.664 1.00 94.19 201 GLU A CA 1
ATOM 1603 C C . GLU A 1 201 ? 22.896 4.491 -16.075 1.00 94.19 201 GLU A C 1
ATOM 1605 O O . GLU A 1 201 ? 23.543 4.880 -17.048 1.00 94.19 201 GLU A O 1
ATOM 1610 N N . VAL A 1 202 ? 21.701 3.898 -16.208 1.00 94.00 202 VAL A N 1
ATOM 1611 C CA . VAL A 1 202 ? 21.111 3.523 -17.504 1.00 94.00 202 VAL A CA 1
ATOM 1612 C C . VAL A 1 202 ? 21.047 4.714 -18.459 1.00 94.00 202 VAL A C 1
ATOM 1614 O O . VAL A 1 202 ? 21.410 4.586 -19.625 1.00 94.00 202 VAL A O 1
ATOM 1617 N N . LYS A 1 203 ? 20.657 5.901 -17.977 1.00 95.12 203 LYS A N 1
ATOM 1618 C CA . LYS A 1 203 ? 20.645 7.121 -18.801 1.00 95.12 203 LYS A CA 1
ATOM 1619 C C . LYS A 1 203 ? 22.032 7.431 -19.374 1.00 95.12 203 LYS A C 1
ATOM 1621 O O . LYS A 1 203 ? 22.147 7.689 -20.569 1.00 95.12 203 LYS A O 1
ATOM 1626 N N . SER A 1 204 ? 23.062 7.433 -18.531 1.00 94.31 204 SER A N 1
ATOM 1627 C CA . SER A 1 204 ? 24.434 7.739 -18.945 1.00 94.31 204 SER A CA 1
ATOM 1628 C C . SER A 1 204 ? 24.946 6.713 -19.953 1.00 94.31 204 SER A C 1
ATOM 1630 O O . SER A 1 204 ? 25.514 7.095 -20.973 1.00 94.31 204 SER A O 1
ATOM 1632 N N . LEU A 1 205 ? 24.657 5.429 -19.721 1.00 93.25 205 LEU A N 1
ATOM 1633 C CA . LEU A 1 205 ? 24.991 4.350 -20.648 1.00 93.25 205 LEU A CA 1
ATOM 1634 C C . LEU A 1 205 ? 24.343 4.557 -22.025 1.00 93.25 205 LEU A C 1
ATOM 1636 O O . LEU A 1 205 ? 25.021 4.456 -23.045 1.00 93.25 205 LEU A O 1
ATOM 1640 N N . LEU A 1 206 ? 23.045 4.879 -22.068 1.00 93.75 206 LEU A N 1
ATOM 1641 C CA . LEU A 1 206 ? 22.334 5.116 -23.328 1.00 93.75 206 LEU A CA 1
ATOM 1642 C C . LEU A 1 206 ? 22.911 6.306 -24.102 1.00 93.75 206 LEU A C 1
ATOM 1644 O O . LEU A 1 206 ? 23.030 6.249 -25.324 1.00 93.75 206 LEU A O 1
ATOM 1648 N N . LEU A 1 207 ? 23.296 7.372 -23.401 1.00 95.12 207 LEU A N 1
ATOM 1649 C CA . LEU A 1 207 ? 23.893 8.554 -24.018 1.00 95.12 207 LEU A CA 1
ATOM 1650 C C . LEU A 1 207 ? 25.298 8.283 -24.569 1.00 95.12 207 LEU A C 1
ATOM 1652 O O . LEU A 1 207 ? 25.605 8.718 -25.680 1.00 95.12 207 LEU A O 1
ATOM 1656 N N . GLN A 1 208 ? 26.114 7.519 -23.838 1.00 92.88 208 GLN A N 1
ATOM 1657 C CA . GLN A 1 208 ? 27.427 7.068 -24.299 1.00 92.88 208 GLN A CA 1
ATOM 1658 C C . GLN A 1 208 ? 27.301 6.189 -25.553 1.00 92.88 208 GLN A C 1
ATOM 1660 O O . GLN A 1 208 ? 28.006 6.405 -26.536 1.00 92.88 208 GLN A O 1
ATOM 1665 N N . LEU A 1 209 ? 26.365 5.233 -25.558 1.00 93.25 209 LEU A N 1
ATOM 1666 C CA . LEU A 1 209 ? 26.104 4.362 -26.711 1.00 93.25 209 LEU A CA 1
ATOM 1667 C C . LEU A 1 209 ? 25.601 5.126 -27.945 1.00 93.25 209 LEU A C 1
ATOM 1669 O O . LEU A 1 209 ? 25.855 4.701 -29.070 1.00 93.25 209 LEU A O 1
ATOM 1673 N N . ALA A 1 210 ? 24.909 6.248 -27.742 1.00 93.88 210 ALA A N 1
ATOM 1674 C CA . ALA A 1 210 ? 24.443 7.126 -28.811 1.00 93.88 210 ALA A CA 1
ATOM 1675 C C . ALA A 1 210 ? 25.511 8.124 -29.307 1.00 93.88 210 ALA A C 1
ATOM 1677 O O . ALA A 1 210 ? 25.244 8.863 -30.254 1.00 93.88 210 ALA A O 1
ATOM 1678 N N . GLY A 1 211 ? 26.695 8.180 -28.681 1.00 93.44 211 GLY A N 1
ATOM 1679 C CA . GLY A 1 211 ? 27.744 9.155 -29.008 1.00 93.44 211 GLY A CA 1
ATOM 1680 C C . GLY A 1 211 ? 27.377 10.600 -28.651 1.00 93.44 211 GLY A C 1
ATOM 1681 O O . GLY A 1 211 ? 27.843 11.533 -29.301 1.00 93.44 211 GLY A O 1
ATOM 1682 N N . LEU A 1 212 ? 26.499 10.788 -27.660 1.00 93.44 212 LEU A N 1
ATOM 1683 C CA . LEU A 1 212 ? 25.985 12.097 -27.235 1.00 93.44 212 LEU A CA 1
ATOM 1684 C C . LEU A 1 212 ? 26.680 12.645 -25.978 1.00 93.44 212 L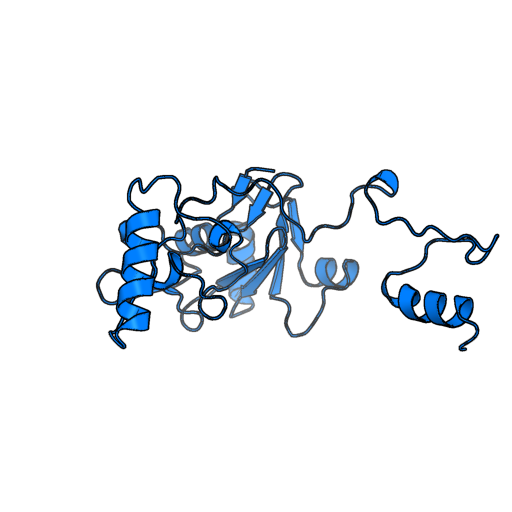EU A C 1
ATOM 1686 O O . LEU A 1 212 ? 26.257 13.677 -25.456 1.00 93.44 212 LEU A O 1
ATOM 1690 N N . HIS A 1 213 ? 27.704 11.951 -25.484 1.00 64.50 213 HIS A N 1
ATOM 1691 C CA . HIS A 1 213 ? 28.475 12.270 -24.286 1.00 64.50 213 HIS A CA 1
ATOM 1692 C C . HIS A 1 213 ? 29.947 11.915 -24.482 1.00 64.50 213 HIS A C 1
ATOM 1694 O O . HIS A 1 213 ? 30.212 10.906 -25.177 1.00 64.50 213 HIS A O 1
#